Protein AF-0000000068429292 (afdb_homodimer)

Solvent-accessible surface area (backbone atoms only — not comparable to full-atom values): 18338 Å² total; per-residue (Å²): 132,80,75,74,77,71,68,73,78,68,72,73,72,76,54,51,66,64,36,42,46,54,45,70,67,54,61,45,87,81,41,94,41,57,63,56,41,48,53,50,41,51,55,32,44,43,64,42,49,30,62,90,79,37,54,62,69,53,35,48,43,56,57,38,40,55,53,52,52,66,43,41,58,67,72,49,26,52,58,33,58,74,68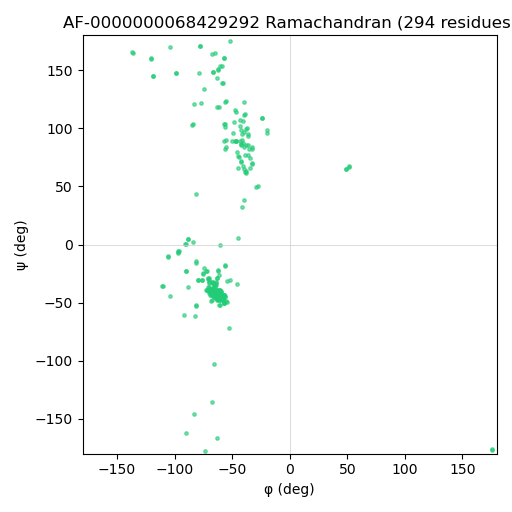,59,57,51,44,57,69,50,40,30,51,46,38,50,51,50,52,52,50,51,51,52,49,51,51,51,50,54,62,66,67,48,76,74,73,69,76,73,78,71,74,76,72,81,70,80,82,77,76,83,76,85,75,86,74,89,88,78,86,76,88,79,70,95,83,83,135,132,81,74,74,77,70,70,74,77,70,70,74,69,78,54,50,64,66,37,43,46,54,43,72,66,52,62,46,88,82,40,95,42,56,63,56,40,49,53,51,42,51,54,33,45,44,64,42,49,28,63,90,80,39,53,64,68,53,36,48,44,56,56,39,40,55,52,51,51,65,41,40,58,67,72,49,26,52,58,36,58,75,66,58,56,54,44,55,70,50,40,30,49,46,36,48,52,50,53,51,51,50,50,51,51,51,50,52,50,52,62,66,65,49,76,73,73,68,76,75,75,73,75,74,74,75,68,79,72,76,74,68,75,75,76,76,79,74,87,76,80,81,86,84,72,84,76,87,121

Radius of gyration: 44.33 Å; Cα contacts (8 Å, |Δi|>4): 200; chains: 2; bounding box: 73×179×83 Å

Nearest PDB structures (foldseek):
  3lhr-assembly1_A  TM=8.992E-01  e=1.532E-06  Homo sapiens
  2fi2-assembly1_B  TM=8.340E-01  e=4.303E-05  Homo sapiens
  2fi2-assembly1_A  TM=7.974E-01  e=1.282E-04  Homo sapiens
  4e6s-assembly1_A-2  TM=8.237E-01  e=1.633E-04  Mus musculus
  4bhx-assembly1_A  TM=8.863E-01  e=4.866E-04  Homo sapiens

InterPro domains:
  IPR003309 SCAN domain [PF02023] (16-104)
  IPR003309 SCAN domain [PS50804] (20-98)
  IPR003309 SCAN domain [SM00431] (16-128)
  IPR003309 SCAN domain [cd07936] (16-99)
  IPR038269 SCAN domain superfamily [G3DSA:1.10.4020.10] (10-106)
  IPR050916 SCAN domain and C2H2-type zinc finger [PTHR45935] (9-124)

Secondary structure (DSSP, 8-state):
----------------HHHHHHHHT--GGGSSSHHHHHHHHHHHHHHHH-TTTS-HHHHHHHHHHHHHHHHS-HHHHHHHHHH--SSHHHHHHHHHHHHHHHHHHHHHHHHHHS-----------------------------------/----------------HHHHHHHHT--GGGSSSHHHHHHHHHHHHHHHH-TTTS-HHHHHHHHHHHHHHHHS-HHHHHHHHHH--SSHHHHHHHHHHHHHHHHHHHHHHHHHHS-----------------------------------

Sequence (298 aa):
MEGTRQNASEEPVVHSEVQRQHFRNFCYQEMEGPHHACCQLWDLCHQWLKPGKHTKLQMLELVILEQFQAILPQKVQEYVKEREPSTCDQAVSLAEEFIKSQQREEKRAADASKPKRTPSHTKRTSGCRNIAKEEDGVLQGENVLCPHRMEGTRQNASEEPVVHSEVQRQHFRNFCYQEMEGPHHACCQLWDLCHQWLKPGKHTKLQMLELVILEQFQAILPQKVQEYVKEREPSTCDQAVSLAEEFIKSQQREEKRAADASKPKRTPSHTKRTSGCRNIAKEEDGVLQGENVLCPHR

Organism: Pseudonaja textilis (NCBI:txid8673)

Structure (mmCIF, N/CA/C/O backbone):
data_AF-0000000068429292-model_v1
#
loop_
_entity.id
_entity.type
_entity.pdbx_description
1 polymer 'SCAN box domain-containing protein'
#
loop_
_atom_site.group_PDB
_atom_site.id
_atom_site.type_symbol
_atom_site.label_atom_id
_atom_site.label_alt_id
_atom_site.label_comp_id
_atom_site.label_asym_id
_atom_site.label_entity_id
_atom_site.label_seq_id
_atom_site.pdbx_PDB_ins_code
_atom_site.Cartn_x
_atom_site.Cartn_y
_atom_site.Cartn_z
_atom_site.occupancy
_atom_site.B_iso_or_equiv
_atom_site.auth_seq_id
_atom_site.auth_comp_id
_atom_site.auth_asym_id
_atom_site.auth_atom_id
_atom_site.pdbx_PDB_model_num
ATOM 1 N N . MET A 1 1 ? -39.875 -25.328 -11.797 1 26.25 1 MET A N 1
ATOM 2 C CA . MET A 1 1 ? -39.594 -23.922 -12.086 1 26.25 1 MET A CA 1
ATOM 3 C C . MET A 1 1 ? -38.344 -23.453 -11.352 1 26.25 1 MET A C 1
ATOM 5 O O . MET A 1 1 ? -38.406 -23.094 -10.172 1 26.25 1 MET A O 1
ATOM 9 N N . GLU A 1 2 ? -37.281 -24.266 -11.375 1 31.88 2 GLU A N 1
ATOM 10 C CA . GLU A 1 2 ? -36.031 -24.094 -10.672 1 31.88 2 GLU A CA 1
ATOM 11 C C . GLU A 1 2 ? -35.406 -22.734 -11.008 1 31.88 2 GLU A C 1
ATOM 13 O O . GLU A 1 2 ? -35.188 -22.422 -12.18 1 31.88 2 GLU A O 1
ATOM 18 N N . GLY A 1 3 ? -35.875 -21.656 -10.25 1 31.58 3 GLY A N 1
ATOM 19 C CA . GLY A 1 3 ? -35.469 -20.281 -10.406 1 31.58 3 GLY A CA 1
ATOM 20 C C . GLY A 1 3 ? -33.969 -20.125 -10.633 1 31.58 3 GLY A C 1
ATOM 21 O O . GLY A 1 3 ? -33.156 -20.703 -9.898 1 31.58 3 GLY A O 1
ATOM 22 N N . THR A 1 4 ? -33.531 -20.031 -11.875 1 37.12 4 THR A N 1
ATOM 23 C CA . THR A 1 4 ? -32.188 -19.719 -12.336 1 37.12 4 THR A CA 1
ATOM 24 C C . THR A 1 4 ? -31.594 -18.547 -11.555 1 37.12 4 THR A C 1
ATOM 26 O O . THR A 1 4 ? -32.156 -17.453 -11.555 1 37.12 4 THR A O 1
ATOM 29 N N . ARG A 1 5 ? -31.188 -18.828 -10.352 1 35.53 5 ARG A N 1
ATOM 30 C CA . ARG A 1 5 ? -30.5 -17.844 -9.523 1 35.53 5 ARG A CA 1
ATOM 31 C C . ARG A 1 5 ? -29.547 -17 -10.367 1 35.53 5 ARG A C 1
ATOM 33 O O . ARG A 1 5 ? -28.547 -17.516 -10.891 1 35.53 5 ARG A O 1
ATOM 40 N N . GLN A 1 6 ? -30.078 -16.234 -11.359 1 32.41 6 GLN A N 1
ATOM 41 C CA . GLN A 1 6 ? -29.344 -15.203 -12.102 1 32.41 6 GLN A CA 1
ATOM 42 C C . GLN A 1 6 ? -28.297 -14.523 -11.219 1 32.41 6 GLN A C 1
ATOM 44 O O . GLN A 1 6 ? -28.641 -13.898 -10.211 1 32.41 6 GLN A O 1
ATOM 49 N N . ASN A 1 7 ? -27.297 -15.227 -10.883 1 34.62 7 ASN A N 1
ATOM 50 C CA . ASN A 1 7 ? -26.125 -14.609 -10.289 1 34.62 7 ASN A CA 1
ATOM 51 C C . ASN A 1 7 ? -25.891 -13.211 -10.836 1 34.62 7 ASN A C 1
ATOM 53 O O . ASN A 1 7 ? -25.828 -13.008 -12.047 1 34.62 7 ASN A O 1
ATOM 57 N N . ALA A 1 8 ? -26.5 -12.156 -10.359 1 35.72 8 ALA A N 1
ATOM 58 C CA . ALA A 1 8 ? -26.234 -10.758 -10.664 1 35.72 8 ALA A CA 1
ATOM 59 C C . ALA A 1 8 ? -24.828 -10.57 -11.25 1 35.72 8 ALA A C 1
ATOM 61 O O . ALA A 1 8 ? -23.844 -11.078 -10.695 1 35.72 8 ALA A O 1
ATOM 62 N N . SER A 1 9 ? -24.578 -10.508 -12.523 1 38.16 9 SER A N 1
ATOM 63 C CA . SER A 1 9 ? -23.406 -10.18 -13.352 1 38.16 9 SER A CA 1
ATOM 64 C C . SER A 1 9 ? -22.469 -9.219 -12.633 1 38.16 9 SER A C 1
ATOM 66 O O . SER A 1 9 ? -22.734 -8.008 -12.594 1 38.16 9 SER A O 1
ATOM 68 N N . GLU A 1 10 ? -22.062 -9.43 -11.422 1 47.22 10 GLU A N 1
ATOM 69 C CA . GLU A 1 10 ? -21.125 -8.539 -10.742 1 47.22 10 GLU A CA 1
ATOM 70 C C . GLU A 1 10 ? -20.062 -8.023 -11.711 1 47.22 10 GLU A C 1
ATOM 72 O O . GLU A 1 10 ? -19.484 -8.789 -12.477 1 47.22 10 GLU A O 1
ATOM 77 N N . GLU A 1 11 ? -20.281 -6.91 -12.492 1 51.44 11 GLU A N 1
ATOM 78 C CA . GLU A 1 11 ? -19.297 -6.254 -13.344 1 51.44 11 GLU A CA 1
ATOM 79 C C . GLU A 1 11 ? -17.875 -6.535 -12.859 1 51.44 11 GLU A C 1
ATOM 81 O O . GLU A 1 11 ? -17.594 -6.469 -11.664 1 51.44 11 GLU A O 1
ATOM 86 N N . PRO A 1 12 ? -17.188 -7.309 -13.578 1 53.78 12 PRO A N 1
ATOM 87 C CA . PRO A 1 12 ? -15.82 -7.648 -13.164 1 53.78 12 PRO A CA 1
ATOM 88 C C . PRO A 1 12 ? -15.062 -6.457 -12.586 1 53.78 12 PRO A C 1
ATOM 90 O O . PRO A 1 12 ? -15.188 -5.336 -13.094 1 53.78 12 PRO A O 1
ATOM 93 N N . VAL A 1 13 ? -14.758 -6.441 -11.305 1 55.91 13 VAL A N 1
ATOM 94 C CA . VAL A 1 13 ? -13.914 -5.469 -10.609 1 55.91 13 VAL A CA 1
ATOM 95 C C . VAL A 1 13 ? -12.789 -5.004 -11.531 1 55.91 13 VAL A C 1
ATOM 97 O O . VAL A 1 13 ? -11.961 -5.805 -11.961 1 55.91 13 VAL A O 1
ATOM 100 N N . VAL A 1 14 ? -13.164 -4.133 -12.523 1 57.84 14 VAL A N 1
ATOM 101 C CA . VAL A 1 14 ? -12.062 -3.586 -13.305 1 57.84 14 VAL A CA 1
ATOM 102 C C . VAL A 1 14 ? -11.047 -2.92 -12.375 1 57.84 14 VAL A C 1
ATOM 104 O O . VAL A 1 14 ? -11.352 -1.911 -11.734 1 57.84 14 VAL A O 1
ATOM 107 N N . HIS A 1 15 ? -10.062 -3.701 -11.898 1 64.12 15 HIS A N 1
ATOM 108 C CA . HIS A 1 15 ? -8.906 -3.176 -11.18 1 64.12 15 HIS A CA 1
ATOM 109 C C . HIS A 1 15 ? -8.164 -2.139 -12.016 1 64.12 15 HIS A C 1
ATOM 111 O O . HIS A 1 15 ? -7.629 -2.461 -13.078 1 64.12 15 HIS A O 1
ATOM 117 N N . SER A 1 16 ? -8.352 -0.865 -11.75 1 82.19 16 SER A N 1
ATOM 118 C CA . SER A 1 16 ? -7.617 0.086 -12.578 1 82.19 16 SER A CA 1
ATOM 119 C C . SER A 1 16 ? -6.199 0.299 -12.055 1 82.19 16 SER A C 1
ATOM 121 O O . SER A 1 16 ? -6.012 0.837 -10.961 1 82.19 16 SER A O 1
ATOM 123 N N . GLU A 1 17 ? -5.223 -0.23 -12.617 1 91.44 17 GLU A N 1
ATOM 124 C CA . GLU A 1 17 ? -3.805 0.006 -12.367 1 91.44 17 GLU A CA 1
ATOM 125 C C . GLU A 1 17 ? -3.475 1.495 -12.43 1 91.44 17 GLU A C 1
ATOM 127 O O . GLU A 1 17 ? -2.615 1.975 -11.688 1 91.44 17 GLU A O 1
ATOM 132 N N . VAL A 1 18 ? -4.207 2.199 -13.234 1 94.44 18 VAL A N 1
ATOM 133 C CA . VAL A 1 18 ? -3.955 3.625 -13.406 1 94.44 18 VAL A CA 1
ATOM 134 C C . VAL A 1 18 ? -4.312 4.375 -12.125 1 94.44 18 VAL A C 1
ATOM 136 O O . VAL A 1 18 ? -3.527 5.184 -11.625 1 94.44 18 VAL A O 1
ATOM 139 N N . GLN A 1 19 ? -5.496 4.125 -11.547 1 96.56 19 GLN A N 1
ATOM 140 C CA . GLN A 1 19 ? -5.934 4.777 -10.312 1 96.56 19 GLN A CA 1
ATOM 141 C C . GLN A 1 19 ? -5.027 4.406 -9.141 1 96.56 19 GLN A C 1
ATOM 143 O O . GLN A 1 19 ? -4.684 5.258 -8.32 1 96.56 19 GLN A O 1
ATOM 148 N N . ARG A 1 20 ? -4.645 3.162 -9.125 1 97.62 20 ARG A N 1
ATOM 149 C CA . ARG A 1 20 ? -3.719 2.717 -8.086 1 97.62 20 ARG A CA 1
ATOM 150 C C . ARG A 1 20 ? -2.395 3.467 -8.18 1 97.62 20 ARG A C 1
ATOM 152 O O . ARG A 1 20 ? -1.873 3.943 -7.172 1 97.62 20 ARG A O 1
ATOM 159 N N . GLN A 1 21 ? -1.861 3.57 -9.383 1 96.62 21 GLN A N 1
ATOM 160 C CA . GLN A 1 21 ? -0.591 4.258 -9.594 1 96.62 21 GLN A CA 1
ATOM 161 C C . GLN A 1 21 ? -0.696 5.734 -9.234 1 96.62 21 GLN A C 1
ATOM 163 O O . GLN A 1 21 ? 0.235 6.309 -8.664 1 96.62 21 GLN A O 1
ATOM 168 N N . HIS A 1 22 ? -1.807 6.328 -9.57 1 97.38 22 HIS A N 1
ATOM 169 C CA . HIS A 1 22 ? -2.006 7.727 -9.195 1 97.38 22 HIS A CA 1
ATOM 170 C C . HIS A 1 22 ? -1.965 7.898 -7.68 1 97.38 22 HIS A C 1
ATOM 172 O O . HIS A 1 22 ? -1.38 8.859 -7.176 1 97.38 22 HIS A O 1
ATOM 178 N N . PHE A 1 23 ? -2.582 6.98 -6.98 1 98.31 23 PHE A N 1
ATOM 179 C CA . PHE A 1 23 ? -2.619 7.02 -5.523 1 98.31 23 PHE A CA 1
ATOM 180 C C . PHE A 1 23 ? -1.23 6.793 -4.938 1 98.31 23 PHE A C 1
ATOM 182 O O . PHE A 1 23 ? -0.791 7.543 -4.062 1 98.31 23 PHE A O 1
ATOM 189 N N . ARG A 1 24 ? -0.554 5.863 -5.477 1 98.06 24 ARG A N 1
ATOM 190 C CA . ARG A 1 24 ? 0.734 5.473 -4.91 1 98.06 24 ARG A CA 1
ATOM 191 C C . ARG A 1 24 ? 1.832 6.449 -5.324 1 98.06 24 ARG A C 1
ATOM 193 O O . ARG A 1 24 ? 2.793 6.66 -4.582 1 98.06 24 ARG A O 1
ATOM 200 N N . ASN A 1 25 ? 1.727 7.066 -6.496 1 97.56 25 ASN A N 1
ATOM 201 C CA . ASN A 1 25 ? 2.766 7.957 -7 1 97.56 25 ASN A CA 1
ATOM 202 C C . ASN A 1 25 ? 2.521 9.398 -6.566 1 97.56 25 ASN A C 1
ATOM 204 O O . ASN A 1 25 ? 3.311 10.289 -6.891 1 97.56 25 ASN A O 1
ATOM 208 N N . PHE A 1 26 ? 1.502 9.625 -5.848 1 97.94 26 PHE A N 1
ATOM 209 C CA . PHE A 1 26 ? 1.206 10.961 -5.344 1 97.94 26 PHE A CA 1
ATOM 210 C C . PHE A 1 26 ? 2.359 11.484 -4.496 1 97.94 26 PHE A C 1
ATOM 212 O O . PHE A 1 26 ? 2.912 10.758 -3.67 1 97.94 26 PHE A O 1
ATOM 219 N N . CYS A 1 27 ? 2.689 12.766 -4.652 1 97.19 27 CYS A N 1
ATOM 220 C CA . CYS A 1 27 ? 3.842 13.352 -3.977 1 97.19 27 CYS A CA 1
ATOM 221 C C . CYS A 1 27 ? 3.408 14.477 -3.045 1 97.19 27 CYS A C 1
ATOM 223 O O . CYS A 1 27 ? 2.566 15.305 -3.406 1 97.19 27 CYS A O 1
ATOM 225 N N . TYR A 1 28 ? 4.078 14.562 -2.008 1 97.38 28 TYR A N 1
ATOM 226 C CA . TYR A 1 28 ? 3.807 15.586 -1.002 1 97.38 28 TYR A CA 1
ATOM 227 C C . TYR A 1 28 ? 4.223 16.969 -1.497 1 97.38 28 TYR A C 1
ATOM 229 O O . TYR A 1 28 ? 3.557 17.969 -1.209 1 97.38 28 TYR A O 1
ATOM 237 N N . GLN A 1 29 ? 5.305 17.078 -2.186 1 89.56 29 GLN A N 1
ATOM 238 C CA . GLN A 1 29 ? 5.906 18.344 -2.627 1 89.56 29 GLN A CA 1
ATOM 239 C C . GLN A 1 29 ? 4.914 19.156 -3.443 1 89.56 29 GLN A C 1
ATOM 241 O O . GLN A 1 29 ? 5.051 20.391 -3.541 1 89.56 29 GLN A O 1
ATOM 246 N N . GLU A 1 30 ? 3.918 18.594 -3.939 1 88.25 30 GLU A N 1
ATOM 247 C CA . GLU A 1 30 ? 2.941 19.266 -4.785 1 88.25 30 GLU A CA 1
ATOM 248 C C . GLU A 1 30 ? 1.827 19.891 -3.953 1 88.25 30 GLU A C 1
ATOM 250 O O . GLU A 1 30 ? 0.926 20.531 -4.496 1 88.25 30 GLU A O 1
ATOM 255 N N . MET A 1 31 ? 1.931 19.828 -2.678 1 91.62 31 MET A N 1
ATOM 256 C CA . MET A 1 31 ? 0.815 20.219 -1.821 1 91.62 31 MET A CA 1
ATOM 257 C C . MET A 1 31 ? 1.212 21.359 -0.904 1 91.62 31 MET A C 1
ATOM 259 O O . MET A 1 31 ? 2.396 21.562 -0.63 1 91.62 31 MET A O 1
ATOM 263 N N . GLU A 1 32 ? 0.208 22.062 -0.391 1 92.81 32 GLU A N 1
ATOM 264 C CA . GLU A 1 32 ? 0.418 23.203 0.497 1 92.81 32 GLU A CA 1
ATOM 265 C C . GLU A 1 32 ? 0.828 22.75 1.894 1 92.81 32 GLU A C 1
ATOM 267 O O . GLU A 1 32 ? 1.499 23.484 2.621 1 92.81 32 GLU A O 1
ATOM 272 N N . GLY A 1 33 ? 0.42 21.5 2.213 1 96.81 33 GLY A N 1
ATOM 273 C CA . GLY A 1 33 ? 0.692 20.984 3.543 1 96.81 33 GLY A CA 1
ATOM 274 C C . GLY A 1 33 ? 0.087 19.609 3.785 1 96.81 33 GLY A C 1
ATOM 275 O O . GLY A 1 33 ? -0.526 19.031 2.887 1 96.81 33 GLY A O 1
ATOM 276 N N . PRO A 1 34 ? 0.259 19.188 5 1 98.44 34 PRO A N 1
ATOM 277 C CA . PRO A 1 34 ? -0.19 17.828 5.332 1 98.44 34 PRO A CA 1
ATOM 278 C C . PRO A 1 34 ? -1.699 17.656 5.18 1 98.44 34 PRO A C 1
ATOM 280 O O . PRO A 1 34 ? -2.158 16.625 4.695 1 98.44 34 PRO A O 1
ATOM 283 N N . HIS A 1 35 ? -2.48 18.641 5.578 1 97.94 35 HIS A N 1
ATOM 284 C CA . HIS A 1 35 ? -3.934 18.547 5.496 1 97.94 35 HIS A CA 1
ATOM 285 C C . HIS A 1 35 ? -4.395 18.422 4.047 1 97.94 35 HIS A C 1
ATOM 287 O O . HIS A 1 35 ? -5.238 17.578 3.732 1 97.94 35 HIS A O 1
ATOM 293 N N . HIS A 1 36 ? -3.859 19.203 3.244 1 98.06 36 HIS A N 1
ATOM 294 C CA . HIS A 1 36 ? -4.219 19.172 1.832 1 98.06 36 HIS A CA 1
ATOM 295 C C . HIS A 1 36 ? -3.77 17.859 1.183 1 98.06 36 HIS A C 1
ATOM 297 O O . HIS A 1 36 ? -4.488 17.297 0.356 1 98.06 36 HIS A O 1
ATOM 303 N N . ALA A 1 37 ? -2.551 17.453 1.503 1 98.56 37 ALA A N 1
ATOM 304 C CA . ALA A 1 37 ? -2.053 16.188 0.984 1 98.56 37 ALA A CA 1
ATOM 305 C C . ALA A 1 37 ? -2.971 15.031 1.383 1 98.56 37 ALA A C 1
ATOM 307 O O . ALA A 1 37 ? -3.316 14.188 0.553 1 98.56 37 ALA A O 1
ATOM 308 N N . CYS A 1 38 ? -3.387 15.023 2.596 1 98.69 38 CYS A N 1
ATOM 309 C CA . CYS A 1 38 ? -4.27 13.969 3.082 1 98.69 38 CYS A CA 1
ATOM 310 C C . CYS A 1 38 ? -5.609 14 2.359 1 98.69 38 CYS A C 1
ATOM 312 O O . CYS A 1 38 ? -6.16 12.953 2.018 1 98.69 38 CYS A O 1
ATOM 314 N N . CYS A 1 39 ? -6.145 15.148 2.096 1 98.12 39 CYS A N 1
ATOM 315 C CA . CYS A 1 39 ? -7.398 15.289 1.365 1 98.12 39 CYS A CA 1
ATOM 316 C C . CYS A 1 39 ? -7.277 14.727 -0.045 1 98.12 39 CYS A C 1
ATOM 318 O O . CYS A 1 39 ? -8.172 14.031 -0.52 1 98.12 39 CYS A O 1
ATOM 320 N N . GLN A 1 40 ? -6.184 15.023 -0.646 1 98.31 40 GLN A N 1
ATOM 321 C CA . GLN A 1 40 ? -5.969 14.508 -1.994 1 98.31 40 GLN A CA 1
ATOM 322 C C . GLN A 1 40 ? -5.863 12.984 -1.992 1 98.31 40 GLN A C 1
ATOM 324 O O . GLN A 1 40 ? -6.379 12.32 -2.895 1 98.31 40 GLN A O 1
ATOM 329 N N . LEU A 1 41 ? -5.215 12.453 -1.006 1 98.69 41 LEU A N 1
ATOM 330 C CA . LEU A 1 41 ? -5.078 11 -0.91 1 98.69 41 LEU A CA 1
ATOM 331 C C . LEU A 1 41 ? -6.438 10.344 -0.713 1 98.69 41 LEU A C 1
ATOM 333 O O . LEU A 1 41 ? -6.676 9.242 -1.222 1 98.69 41 LEU A O 1
ATOM 337 N N . TRP A 1 42 ? -7.293 11.016 -0.046 1 98.38 42 TRP A N 1
ATOM 338 C CA . TRP A 1 42 ? -8.656 10.508 0.089 1 98.38 42 TRP A CA 1
ATOM 339 C C . TRP A 1 42 ? -9.32 10.375 -1.276 1 98.38 42 TRP A C 1
ATOM 341 O O . TRP A 1 42 ? -9.906 9.328 -1.589 1 98.38 42 TRP A O 1
ATOM 351 N N . ASP A 1 43 ? -9.18 11.383 -1.988 1 98.31 43 ASP A N 1
ATOM 352 C CA . ASP A 1 43 ? -9.789 11.375 -3.314 1 98.31 43 ASP A CA 1
ATOM 353 C C . ASP A 1 43 ? -9.18 10.289 -4.191 1 98.31 43 ASP A C 1
ATOM 355 O O . ASP A 1 43 ? -9.898 9.523 -4.836 1 98.31 43 ASP A O 1
ATOM 359 N N . LEU A 1 44 ? -7.895 10.219 -4.211 1 98.06 44 LEU A N 1
ATOM 360 C CA . LEU A 1 44 ? -7.191 9.258 -5.059 1 98.06 44 LEU A CA 1
ATOM 361 C C . LEU A 1 44 ? -7.477 7.828 -4.609 1 98.06 44 LEU A C 1
ATOM 363 O O . LEU A 1 44 ? -7.672 6.938 -5.445 1 98.06 44 LEU A O 1
ATOM 367 N N . CYS A 1 45 ? -7.469 7.59 -3.27 1 98.62 45 CYS A N 1
ATOM 368 C CA . CYS A 1 45 ? -7.754 6.25 -2.764 1 98.62 45 CYS A CA 1
ATOM 369 C C . CYS A 1 45 ? -9.188 5.84 -3.09 1 98.62 45 CYS A C 1
ATOM 371 O O . CYS A 1 45 ? -9.445 4.676 -3.402 1 98.62 45 CYS A O 1
ATOM 373 N N . HIS A 1 46 ? -10.078 6.773 -3.078 1 98.19 46 HIS A N 1
ATOM 374 C CA . HIS A 1 46 ? -11.469 6.527 -3.457 1 98.19 46 HIS A CA 1
ATOM 375 C C . HIS A 1 46 ? -11.562 6.059 -4.906 1 98.19 46 HIS A C 1
ATOM 377 O O . HIS A 1 46 ? -12.359 5.172 -5.223 1 98.19 46 HIS A O 1
ATOM 383 N N . GLN A 1 47 ? -10.812 6.641 -5.719 1 97.19 47 GLN A N 1
ATOM 384 C CA . GLN A 1 47 ? -10.812 6.281 -7.133 1 97.19 47 GLN A CA 1
ATOM 385 C C . GLN A 1 47 ? -10.195 4.902 -7.352 1 97.19 47 GLN A C 1
ATOM 387 O O . GLN A 1 47 ? -10.57 4.191 -8.281 1 97.19 47 GLN A O 1
ATOM 392 N N . TRP A 1 48 ? -9.297 4.555 -6.461 1 97.56 48 TRP A N 1
ATOM 393 C CA . TRP A 1 48 ? -8.633 3.262 -6.578 1 97.56 48 TRP A CA 1
ATOM 394 C C . TRP A 1 48 ? -9.508 2.146 -6.008 1 97.56 48 TRP A C 1
ATOM 396 O O . TRP A 1 48 ? -9.844 1.192 -6.715 1 97.56 48 TRP A O 1
ATOM 406 N N . LEU A 1 49 ? -9.969 2.303 -4.809 1 97.56 49 LEU A N 1
ATOM 407 C CA . LEU A 1 49 ? -10.664 1.219 -4.125 1 97.56 49 LEU A CA 1
ATOM 408 C C . LEU A 1 49 ? -12.164 1.278 -4.398 1 97.56 49 LEU A C 1
ATOM 410 O O . LEU A 1 49 ? -12.875 0.292 -4.195 1 97.56 49 LEU A O 1
ATOM 414 N N . LYS A 1 50 ? -12.695 2.363 -4.75 1 96.88 50 LYS A N 1
ATOM 415 C CA . LYS A 1 50 ? -14.062 2.562 -5.234 1 96.88 50 LYS A CA 1
ATOM 416 C C . LYS A 1 50 ? -15.078 1.938 -4.289 1 96.88 50 LYS A C 1
ATOM 418 O O . LYS A 1 50 ? -15.883 1.096 -4.699 1 96.88 50 LYS A O 1
ATOM 423 N N . PRO A 1 51 ? -15.195 2.471 -3.115 1 97.06 51 PRO A N 1
ATOM 424 C CA . PRO A 1 51 ? -16.125 1.904 -2.129 1 97.06 51 PRO A CA 1
ATOM 425 C C . PRO A 1 51 ? -17.578 1.959 -2.584 1 97.06 51 PRO A C 1
ATOM 427 O O . PRO A 1 51 ? -18.406 1.188 -2.098 1 97.06 51 PRO A O 1
ATOM 430 N N . GLY A 1 52 ? -17.875 2.842 -3.479 1 96.69 52 GLY A N 1
ATOM 431 C CA . GLY A 1 52 ? -19.234 2.916 -4 1 96.69 52 GLY A CA 1
ATOM 432 C C . GLY A 1 52 ? -19.578 1.76 -4.914 1 96.69 52 GLY A C 1
ATOM 433 O O . GLY A 1 52 ? -20.75 1.436 -5.09 1 96.69 52 GLY A O 1
ATOM 434 N N . LYS A 1 53 ? -18.703 1.139 -5.473 1 95.69 53 LYS A N 1
ATOM 435 C CA . LYS A 1 53 ? -18.906 0.077 -6.457 1 95.69 53 LYS A CA 1
ATOM 436 C C . LYS A 1 53 ? -18.484 -1.277 -5.895 1 95.69 53 LYS A C 1
ATOM 438 O O . LYS A 1 53 ? -19.125 -2.293 -6.156 1 95.69 53 LYS A O 1
ATOM 443 N N . HIS A 1 54 ? -17.453 -1.3 -5.09 1 95.88 54 HIS A N 1
ATOM 444 C CA . HIS A 1 54 ? -16.844 -2.541 -4.621 1 95.88 54 HIS A CA 1
ATOM 445 C C . HIS A 1 54 ? -17.328 -2.893 -3.219 1 95.88 54 HIS A C 1
ATOM 447 O O . HIS A 1 54 ? -17.625 -2.004 -2.414 1 95.88 54 HIS A O 1
ATOM 453 N N . THR A 1 55 ? -17.406 -4.234 -3.006 1 97.12 55 THR A N 1
ATOM 454 C CA . THR A 1 55 ? -17.656 -4.719 -1.652 1 97.12 55 THR A CA 1
ATOM 455 C C . THR A 1 55 ? -16.375 -4.648 -0.809 1 97.12 55 THR A C 1
ATOM 457 O O . THR A 1 55 ? -15.305 -4.352 -1.325 1 97.12 55 THR A O 1
ATOM 460 N N . LYS A 1 56 ? -16.5 -4.871 0.433 1 97.75 56 LYS A N 1
ATOM 461 C CA . LYS A 1 56 ? -15.344 -4.844 1.32 1 97.75 56 LYS A CA 1
ATOM 462 C C . LYS A 1 56 ? -14.305 -5.887 0.905 1 97.75 56 LYS A C 1
ATOM 464 O O . LYS A 1 56 ? -13.109 -5.605 0.898 1 97.75 56 LYS A O 1
ATOM 469 N N . LEU A 1 57 ? -14.789 -7.062 0.5 1 97.5 57 LEU A N 1
ATOM 470 C CA . LEU A 1 57 ? -13.875 -8.125 0.092 1 97.5 57 LEU A CA 1
ATOM 471 C C . LEU A 1 57 ? -13.188 -7.777 -1.225 1 97.5 57 LEU A C 1
ATOM 473 O O . LEU A 1 57 ? -12.023 -8.117 -1.432 1 97.5 57 LEU A O 1
ATOM 477 N N . GLN A 1 58 ? -13.859 -7.105 -2.049 1 96.19 58 GLN A N 1
ATOM 478 C CA . GLN A 1 58 ? -13.281 -6.648 -3.309 1 96.19 58 GLN A CA 1
ATOM 479 C C . GLN A 1 58 ? -12.242 -5.562 -3.076 1 96.19 58 GLN A C 1
ATOM 481 O O . GLN A 1 58 ? -11.234 -5.5 -3.783 1 96.19 58 GLN A O 1
ATOM 486 N N . MET A 1 59 ? -12.445 -4.695 -2.115 1 97.5 59 MET A N 1
ATOM 487 C CA . MET A 1 59 ? -11.445 -3.703 -1.748 1 97.5 59 MET A CA 1
ATOM 488 C C . MET A 1 59 ? -10.188 -4.379 -1.208 1 97.5 59 MET A C 1
ATOM 490 O O . MET A 1 59 ? -9.07 -3.979 -1.544 1 97.5 59 MET A O 1
ATOM 494 N N . LEU A 1 60 ? -10.414 -5.43 -0.375 1 98 60 LEU A N 1
ATOM 495 C CA . LEU A 1 60 ? -9.289 -6.215 0.104 1 98 60 LEU A CA 1
ATOM 496 C C . LEU A 1 60 ? -8.469 -6.762 -1.062 1 98 60 LEU A C 1
ATOM 498 O O . LEU A 1 60 ? -7.242 -6.676 -1.061 1 98 60 LEU A O 1
ATOM 502 N N . GLU A 1 61 ? -9.18 -7.273 -2.027 1 97.75 61 GLU A N 1
ATOM 503 C CA . GLU A 1 61 ? -8.492 -7.902 -3.156 1 97.75 61 GLU A CA 1
ATOM 504 C C . GLU A 1 61 ? -7.605 -6.902 -3.889 1 97.75 61 GLU A C 1
ATOM 506 O O . GLU A 1 61 ? -6.512 -7.25 -4.34 1 97.75 61 GLU A O 1
ATOM 511 N N . LEU A 1 62 ? -8.086 -5.668 -4.043 1 97.5 62 LEU A N 1
ATOM 512 C CA . LEU A 1 62 ? -7.289 -4.648 -4.719 1 97.5 62 LEU A CA 1
ATOM 513 C C . LEU A 1 62 ? -5.984 -4.391 -3.971 1 97.5 62 LEU A C 1
ATOM 515 O O . LEU A 1 62 ? -4.922 -4.301 -4.582 1 97.5 62 LEU A O 1
ATOM 519 N N . VAL A 1 63 ? -6.082 -4.328 -2.637 1 98.5 63 VAL A N 1
ATOM 520 C CA . VAL A 1 63 ? -4.906 -4.09 -1.803 1 98.5 63 VAL A CA 1
ATOM 521 C C . VAL A 1 63 ? -3.996 -5.316 -1.83 1 98.5 63 VAL A C 1
ATOM 523 O O . VAL A 1 63 ? -2.771 -5.188 -1.898 1 98.5 63 VAL A O 1
ATOM 526 N N . ILE A 1 64 ? -4.531 -6.477 -1.805 1 98.56 64 ILE A N 1
ATOM 527 C CA . ILE A 1 64 ? -3.789 -7.73 -1.851 1 98.56 64 ILE A CA 1
ATOM 528 C C . ILE A 1 64 ? -3.064 -7.855 -3.189 1 98.56 64 ILE A C 1
ATOM 530 O O . ILE A 1 64 ? -1.89 -8.227 -3.234 1 98.56 64 ILE A O 1
ATOM 534 N N . LEU A 1 65 ? -3.803 -7.547 -4.262 1 98.12 65 LEU A N 1
ATOM 535 C CA . LEU A 1 65 ? -3.223 -7.637 -5.594 1 98.12 65 LEU A CA 1
ATOM 536 C C . LEU A 1 65 ? -1.972 -6.77 -5.703 1 98.12 65 LEU A C 1
ATOM 538 O O . LEU A 1 65 ? -0.955 -7.203 -6.246 1 98.12 65 LEU A O 1
ATOM 542 N N . GLU A 1 66 ? -2.035 -5.594 -5.18 1 98.25 66 GLU A N 1
ATOM 543 C CA . GLU A 1 66 ? -0.871 -4.711 -5.152 1 98.25 66 GLU A CA 1
ATOM 544 C C . GLU A 1 66 ? 0.303 -5.375 -4.438 1 98.25 66 GLU A C 1
ATOM 546 O O . GLU A 1 66 ? 1.414 -5.422 -4.969 1 98.25 66 GLU A O 1
ATOM 551 N N . GLN A 1 67 ? 0.02 -5.906 -3.199 1 98.56 67 GLN A N 1
ATOM 552 C CA . GLN A 1 67 ? 1.083 -6.496 -2.391 1 98.56 67 GLN A CA 1
ATOM 553 C C . GLN A 1 67 ? 1.594 -7.793 -3.014 1 98.56 67 GLN A C 1
ATOM 555 O O . GLN A 1 67 ? 2.793 -8.078 -2.971 1 98.56 67 GLN A O 1
ATOM 560 N N . PHE A 1 68 ? 0.72 -8.609 -3.576 1 98.69 68 PHE A N 1
ATOM 561 C CA . PHE A 1 68 ? 1.093 -9.859 -4.223 1 98.69 68 PHE A CA 1
ATOM 562 C C . PHE A 1 68 ? 2.094 -9.609 -5.344 1 98.69 68 PHE A C 1
ATOM 564 O O . PHE A 1 68 ? 3.113 -10.297 -5.438 1 98.69 68 PHE A O 1
ATOM 571 N N . GLN A 1 69 ? 1.817 -8.625 -6.152 1 97.94 69 GLN A N 1
ATOM 572 C CA . GLN A 1 69 ? 2.709 -8.312 -7.262 1 97.94 69 GLN A CA 1
ATOM 573 C C . GLN A 1 69 ? 4.055 -7.797 -6.758 1 97.94 69 GLN A C 1
ATOM 575 O O . GLN A 1 69 ? 5.094 -8.078 -7.352 1 97.94 69 GLN A O 1
ATOM 580 N N . ALA A 1 70 ? 4.012 -7.121 -5.684 1 97.81 70 ALA A N 1
ATOM 581 C CA . ALA A 1 70 ? 5.215 -6.484 -5.148 1 97.81 70 ALA A CA 1
ATOM 582 C C . ALA A 1 70 ? 6.188 -7.523 -4.594 1 97.81 70 ALA A C 1
ATOM 584 O O . ALA A 1 70 ? 7.402 -7.32 -4.617 1 97.81 70 ALA A O 1
ATOM 585 N N . ILE A 1 71 ? 5.742 -8.633 -4.102 1 98.31 71 ILE A N 1
ATOM 586 C CA . ILE A 1 71 ? 6.605 -9.531 -3.352 1 98.31 71 ILE A CA 1
ATOM 587 C C . ILE A 1 71 ? 7.113 -10.641 -4.27 1 98.31 71 ILE A C 1
ATOM 589 O O . ILE A 1 71 ? 7.906 -11.492 -3.85 1 98.31 71 ILE A O 1
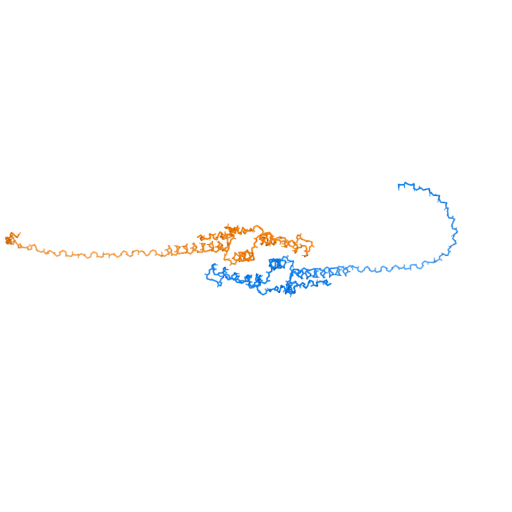ATOM 593 N N . LEU A 1 72 ? 6.656 -10.688 -5.434 1 98.44 72 LEU A N 1
ATOM 594 C CA . LEU A 1 72 ? 7.109 -11.703 -6.383 1 98.44 72 LEU A CA 1
ATOM 595 C C . LEU A 1 72 ? 8.578 -11.484 -6.75 1 98.44 72 LEU A C 1
ATOM 597 O O . LEU A 1 72 ? 9.039 -10.344 -6.82 1 98.44 72 LEU A O 1
ATOM 601 N N . PRO A 1 73 ? 9.266 -12.578 -7.027 1 97.56 73 PRO A N 1
ATOM 602 C CA . PRO A 1 73 ? 10.625 -12.414 -7.535 1 97.56 73 PRO A CA 1
ATOM 603 C C . PRO A 1 73 ? 10.688 -11.578 -8.812 1 97.56 73 PRO A C 1
ATOM 605 O O . PRO A 1 73 ? 9.734 -11.57 -9.594 1 97.56 73 PRO A O 1
ATOM 608 N N . GLN A 1 74 ? 11.742 -11.055 -9.148 1 97.38 74 GLN A N 1
ATOM 609 C CA . GLN A 1 74 ? 11.883 -9.984 -10.133 1 97.38 74 GLN A CA 1
ATOM 610 C C . GLN A 1 74 ? 11.383 -10.43 -11.508 1 97.38 74 GLN A C 1
ATOM 612 O O . GLN A 1 74 ? 10.531 -9.766 -12.102 1 97.38 74 GLN A O 1
ATOM 617 N N . LYS A 1 75 ? 11.836 -11.508 -11.969 1 97.19 75 LYS A N 1
ATOM 618 C CA . LYS A 1 75 ? 11.469 -11.938 -13.312 1 97.19 75 LYS A CA 1
ATOM 619 C C . LYS A 1 75 ? 9.984 -12.273 -13.398 1 97.19 75 LYS A C 1
ATOM 621 O O . LYS A 1 75 ? 9.328 -11.977 -14.398 1 97.19 75 LYS A O 1
ATOM 626 N N . VAL A 1 76 ? 9.531 -12.914 -12.32 1 98.5 76 VAL A N 1
ATOM 627 C CA . VAL A 1 76 ? 8.109 -13.242 -12.258 1 98.5 76 VAL A CA 1
ATOM 628 C C . VAL A 1 76 ? 7.281 -11.961 -12.18 1 98.5 76 VAL A C 1
ATOM 630 O O . VAL A 1 76 ? 6.266 -11.828 -12.867 1 98.5 76 VAL A O 1
ATOM 633 N N . GLN A 1 77 ? 7.684 -11.102 -11.391 1 98.38 77 GLN A N 1
ATOM 634 C CA . GLN A 1 77 ? 7.012 -9.82 -11.188 1 98.38 77 GLN A CA 1
ATOM 635 C C . GLN A 1 77 ? 6.887 -9.047 -12.492 1 98.38 77 GLN A C 1
ATOM 637 O O . GLN A 1 77 ? 5.82 -8.516 -12.812 1 98.38 77 GLN A O 1
ATOM 642 N N . GLU A 1 78 ? 7.926 -8.898 -13.242 1 98.06 78 GLU A N 1
ATOM 643 C CA . GLU A 1 78 ? 7.918 -8.195 -14.523 1 98.06 78 GLU A CA 1
ATOM 644 C C . GLU A 1 78 ? 6.93 -8.828 -15.492 1 98.06 78 GLU A C 1
ATOM 646 O O . GLU A 1 78 ? 6.176 -8.117 -16.172 1 98.06 78 GLU A O 1
ATOM 651 N N . TYR A 1 79 ? 6.992 -10.164 -15.531 1 98.31 79 TYR A N 1
ATOM 652 C CA . TYR A 1 79 ? 6.082 -10.906 -16.391 1 98.31 79 TYR A CA 1
ATOM 653 C C . TYR A 1 79 ? 4.629 -10.602 -16.047 1 98.31 79 TYR A C 1
ATOM 655 O O . TYR A 1 79 ? 3.811 -10.344 -16.938 1 98.31 79 TYR A O 1
ATOM 663 N N . VAL A 1 80 ? 4.301 -10.648 -14.781 1 98.31 80 VAL A N 1
ATOM 664 C CA . VAL A 1 80 ? 2.939 -10.438 -14.305 1 98.31 80 VAL A CA 1
ATOM 665 C C . VAL A 1 80 ? 2.539 -8.977 -14.523 1 98.31 80 VAL A C 1
ATOM 667 O O . VAL A 1 80 ? 1.446 -8.695 -15.016 1 98.31 80 VAL A O 1
ATOM 670 N N . LYS A 1 81 ? 3.424 -8.039 -14.219 1 96.56 81 LYS A N 1
ATOM 671 C CA . LYS A 1 81 ? 3.146 -6.609 -14.359 1 96.56 81 LYS A CA 1
ATOM 672 C C . LYS A 1 81 ? 2.848 -6.258 -15.812 1 96.56 81 LYS A C 1
ATOM 674 O O . LYS A 1 81 ? 1.959 -5.445 -16.094 1 96.56 81 LYS A O 1
ATOM 679 N N . GLU A 1 82 ? 3.545 -6.816 -16.688 1 96.62 82 GLU A N 1
ATOM 680 C CA . GLU A 1 82 ? 3.363 -6.547 -18.109 1 96.62 82 GLU A CA 1
ATOM 681 C C . GLU A 1 82 ? 1.979 -6.984 -18.578 1 96.62 82 GLU A C 1
ATOM 683 O O . GLU A 1 82 ? 1.413 -6.387 -19.5 1 96.62 82 GLU A O 1
ATOM 688 N N . ARG A 1 83 ? 1.385 -7.965 -17.969 1 96.44 83 ARG A N 1
ATOM 689 C CA . ARG A 1 83 ? 0.107 -8.531 -18.391 1 96.44 83 ARG A CA 1
ATOM 690 C C . ARG A 1 83 ? -1.045 -7.934 -17.594 1 96.44 83 ARG A C 1
ATOM 692 O O . ARG A 1 83 ? -2.213 -8.188 -17.891 1 96.44 83 ARG A O 1
ATOM 699 N N . GLU A 1 84 ? -0.768 -7.121 -16.578 1 93.88 84 GLU A N 1
ATOM 700 C CA . GLU A 1 84 ? -1.688 -6.262 -15.836 1 93.88 84 GLU A CA 1
ATOM 701 C C . GLU A 1 84 ? -2.93 -7.031 -15.398 1 93.88 84 GLU A C 1
ATOM 703 O O . GLU A 1 84 ? -4.055 -6.648 -15.734 1 93.88 84 GLU A O 1
ATOM 708 N N . PRO A 1 85 ? -2.717 -8.031 -14.508 1 96.06 85 PRO A N 1
ATOM 709 C CA . PRO A 1 85 ? -3.893 -8.75 -14.008 1 96.06 85 PRO A CA 1
ATOM 710 C C . PRO A 1 85 ? -4.855 -7.844 -13.242 1 96.06 85 PRO A C 1
ATOM 712 O O . PRO A 1 85 ? -4.422 -6.918 -12.555 1 96.06 85 PRO A O 1
ATOM 715 N N . SER A 1 86 ? -6.121 -8.211 -13.32 1 93.25 86 SER A N 1
ATOM 716 C CA . SER A 1 86 ? -7.141 -7.41 -12.648 1 93.25 86 SER A CA 1
ATOM 717 C C . SER A 1 86 ? -7.648 -8.102 -11.391 1 93.25 86 SER A C 1
ATOM 719 O O . SER A 1 86 ? -8.391 -7.504 -10.602 1 93.25 86 SER A O 1
ATOM 721 N N . THR A 1 87 ? -7.328 -9.32 -11.133 1 95.38 87 THR A N 1
ATOM 722 C CA . THR A 1 87 ? -7.738 -10.086 -9.961 1 95.38 87 THR A CA 1
ATOM 723 C C . THR A 1 87 ? -6.57 -10.883 -9.398 1 95.38 87 THR A C 1
ATOM 725 O O . THR A 1 87 ? -5.574 -11.109 -10.094 1 95.38 87 THR A O 1
ATOM 728 N N . CYS A 1 88 ? -6.754 -11.344 -8.234 1 97.31 88 CYS A N 1
ATOM 729 C CA . CYS A 1 88 ? -5.727 -12.156 -7.594 1 97.31 88 CYS A CA 1
ATOM 730 C C . CYS A 1 88 ? -5.574 -13.5 -8.305 1 97.31 88 CYS A C 1
ATOM 732 O O . CYS A 1 88 ? -4.457 -13.977 -8.5 1 97.31 88 CYS A O 1
ATOM 734 N N . ASP A 1 89 ? -6.695 -14.07 -8.727 1 97.56 89 ASP A N 1
ATOM 735 C CA . ASP A 1 89 ? -6.648 -15.352 -9.422 1 97.56 89 ASP A CA 1
ATOM 736 C C . ASP A 1 89 ? -5.859 -15.242 -10.727 1 97.56 89 ASP A C 1
ATOM 738 O O . ASP A 1 89 ? -5.059 -16.125 -11.047 1 97.56 89 ASP A O 1
ATOM 742 N N . GLN A 1 90 ? -6.074 -14.18 -11.398 1 97.5 90 GLN A N 1
ATOM 743 C CA . GLN A 1 90 ? -5.352 -13.945 -12.641 1 97.5 90 GLN A CA 1
ATOM 744 C C . GLN A 1 90 ? -3.859 -13.758 -12.383 1 97.5 90 GLN A C 1
ATOM 746 O O . GLN A 1 90 ? -3.021 -14.312 -13.102 1 97.5 90 GLN A O 1
ATOM 751 N N . ALA A 1 91 ? -3.52 -13 -11.391 1 98.31 91 ALA A N 1
ATOM 752 C CA . ALA A 1 91 ? -2.123 -12.742 -11.047 1 98.31 91 ALA A CA 1
ATOM 753 C C . ALA A 1 91 ? -1.407 -14.031 -10.656 1 98.31 91 ALA A C 1
ATOM 755 O O . ALA A 1 91 ? -0.276 -14.273 -11.086 1 98.31 91 ALA A O 1
ATOM 756 N N . VAL A 1 92 ? -2.072 -14.875 -9.914 1 98.75 92 VAL A N 1
ATOM 757 C CA . VAL A 1 92 ? -1.516 -16.156 -9.492 1 98.75 92 VAL A CA 1
ATOM 758 C C . VAL A 1 92 ? -1.283 -17.047 -10.719 1 98.75 92 VAL A C 1
ATOM 760 O O . VAL A 1 92 ? -0.213 -17.641 -10.867 1 98.75 92 VAL A O 1
ATOM 763 N N . SER A 1 93 ? -2.264 -17.062 -11.562 1 98.69 93 SER A N 1
ATOM 764 C CA . SER A 1 93 ? -2.166 -17.906 -12.758 1 98.69 93 SER A CA 1
ATOM 765 C C . SER A 1 93 ? -0.997 -17.469 -13.633 1 98.69 93 SER A C 1
ATOM 767 O O . SER A 1 93 ? -0.254 -18.312 -14.148 1 98.69 93 SER A O 1
ATOM 769 N N . LEU A 1 94 ? -0.882 -16.172 -13.789 1 98.62 94 LEU A N 1
ATOM 770 C CA . LEU A 1 94 ? 0.211 -15.641 -14.594 1 98.62 94 LEU A CA 1
ATOM 771 C C . LEU A 1 94 ? 1.561 -15.969 -13.969 1 98.62 94 LEU A C 1
ATOM 773 O O . LEU A 1 94 ? 2.5 -16.344 -14.672 1 98.62 94 LEU A O 1
ATOM 777 N N . ALA A 1 95 ? 1.69 -15.828 -12.68 1 98.81 95 ALA A N 1
ATOM 778 C CA . ALA A 1 95 ? 2.934 -16.156 -11.984 1 98.81 95 ALA A CA 1
ATOM 779 C C . ALA A 1 95 ? 3.285 -17.625 -12.148 1 98.81 95 ALA A C 1
ATOM 781 O O . ALA A 1 95 ? 4.43 -17.969 -12.453 1 98.81 95 ALA A O 1
ATOM 782 N N . GLU A 1 96 ? 2.322 -18.453 -11.977 1 98.38 96 GLU A N 1
ATOM 783 C CA . GLU A 1 96 ? 2.545 -19.891 -12.086 1 98.38 96 GLU A CA 1
ATOM 784 C C . GLU A 1 96 ? 2.916 -20.281 -13.516 1 98.38 96 GLU A C 1
ATOM 786 O O . GLU A 1 96 ? 3.758 -21.156 -13.727 1 98.38 96 GLU A O 1
ATOM 791 N N . GLU A 1 97 ? 2.244 -19.672 -14.445 1 98 97 GLU A N 1
ATOM 792 C CA . GLU A 1 97 ? 2.578 -19.906 -15.852 1 98 97 GLU A CA 1
ATOM 793 C C . GLU A 1 97 ? 4.051 -19.609 -16.125 1 98 97 GLU A C 1
ATOM 795 O O . GLU A 1 97 ? 4.738 -20.406 -16.766 1 98 97 GLU A O 1
ATOM 800 N N . PHE A 1 98 ? 4.523 -18.484 -15.688 1 97.94 98 PHE A N 1
ATOM 801 C CA . PHE A 1 98 ? 5.914 -18.094 -15.891 1 97.94 98 PHE A CA 1
ATOM 802 C C . PHE A 1 98 ? 6.855 -19.078 -15.203 1 97.94 98 PHE A C 1
ATOM 804 O O . PHE A 1 98 ? 7.859 -19.5 -15.789 1 97.94 98 PHE A O 1
ATOM 811 N N . ILE A 1 99 ? 6.559 -19.406 -13.977 1 97 99 ILE A N 1
ATOM 812 C CA . ILE A 1 99 ? 7.414 -20.281 -13.188 1 97 99 ILE A CA 1
ATOM 813 C C . ILE A 1 99 ? 7.52 -21.656 -13.859 1 97 99 ILE A C 1
ATOM 815 O O . ILE A 1 99 ? 8.617 -22.219 -13.961 1 97 99 ILE A O 1
ATOM 819 N N . LYS A 1 100 ? 6.391 -22.141 -14.336 1 96.25 100 LYS A N 1
ATOM 820 C CA . LYS A 1 100 ? 6.383 -23.422 -15.039 1 96.25 100 LYS A CA 1
ATOM 821 C C . LYS A 1 100 ? 7.215 -23.359 -16.312 1 96.25 100 LYS A C 1
ATOM 823 O O . LYS A 1 100 ? 7.93 -24.312 -16.641 1 96.25 100 LYS A O 1
ATOM 828 N N . SER A 1 101 ? 7.074 -22.266 -16.969 1 96.31 101 SER A N 1
ATOM 829 C CA . SER A 1 101 ? 7.84 -22.094 -18.203 1 96.31 101 SER A CA 1
ATOM 830 C C . SER A 1 101 ? 9.336 -22.062 -17.922 1 96.31 101 SER A C 1
ATOM 832 O O . SER A 1 101 ? 10.125 -22.625 -18.688 1 96.31 101 SER A O 1
ATOM 834 N N . GLN A 1 102 ? 9.773 -21.422 -16.906 1 94.25 102 GLN A N 1
ATOM 835 C CA . GLN A 1 102 ? 11.188 -21.359 -16.531 1 94.25 102 GLN A CA 1
ATOM 836 C C . GLN A 1 102 ? 11.711 -22.734 -16.141 1 94.25 102 GLN A C 1
ATOM 838 O O . GLN A 1 102 ? 12.844 -23.094 -16.469 1 94.25 102 GLN A O 1
ATOM 843 N N . GLN A 1 103 ? 10.906 -23.469 -15.453 1 91.94 103 GLN A N 1
ATOM 844 C CA . GLN A 1 103 ? 11.305 -24.797 -15.039 1 91.94 103 GLN A CA 1
ATOM 845 C C . GLN A 1 103 ? 11.492 -25.719 -16.25 1 91.94 103 GLN A C 1
ATOM 847 O O . GLN A 1 103 ? 12.406 -26.547 -16.266 1 91.94 103 GLN A O 1
ATOM 852 N N . ARG A 1 104 ? 10.586 -25.562 -17.125 1 91.81 104 ARG A N 1
ATOM 853 C CA . ARG A 1 104 ? 10.695 -26.359 -18.344 1 91.81 104 ARG A CA 1
ATOM 854 C C . ARG A 1 104 ? 11.961 -26 -19.109 1 91.81 104 ARG A C 1
ATOM 856 O O . ARG A 1 104 ? 12.641 -26.891 -19.641 1 91.81 104 ARG A O 1
ATOM 863 N N . GLU A 1 105 ? 12.219 -24.75 -19.188 1 89.94 105 GLU A N 1
ATOM 864 C CA . GLU A 1 105 ? 13.422 -24.297 -19.875 1 89.94 105 GLU A CA 1
ATOM 865 C C . GLU A 1 105 ? 14.688 -24.781 -19.172 1 89.94 105 GLU A C 1
ATOM 867 O O . GLU A 1 105 ? 15.656 -25.172 -19.828 1 89.94 105 GLU A O 1
ATOM 872 N N . GLU A 1 106 ? 14.695 -24.766 -17.922 1 88.25 106 GLU A N 1
ATOM 873 C CA . GLU A 1 106 ? 15.836 -25.219 -17.141 1 88.25 106 GLU A CA 1
ATOM 874 C C . GLU A 1 106 ? 16.047 -26.719 -17.297 1 88.25 106 GLU A C 1
ATOM 876 O O . GLU A 1 106 ? 17.188 -27.172 -17.406 1 88.25 106 GLU A O 1
ATOM 881 N N . LYS A 1 107 ? 15.062 -27.484 -17.375 1 89.44 107 LYS A N 1
ATOM 882 C CA . LYS A 1 107 ? 15.148 -28.938 -17.578 1 89.44 107 LYS A CA 1
ATOM 883 C C . LYS A 1 107 ? 15.641 -29.266 -18.984 1 89.44 107 LYS A C 1
ATOM 885 O O . LYS A 1 107 ? 16.453 -30.172 -19.172 1 89.44 107 LYS A O 1
ATOM 890 N N . ARG A 1 108 ? 15.125 -28.516 -19.875 1 88.5 108 ARG A N 1
ATOM 891 C CA . ARG A 1 108 ? 15.57 -28.703 -21.25 1 88.5 108 ARG A CA 1
ATOM 892 C C . ARG A 1 108 ? 17.062 -28.406 -21.391 1 88.5 108 ARG A C 1
ATOM 894 O O . ARG A 1 108 ? 17.781 -29.141 -22.062 1 88.5 108 ARG A O 1
ATOM 901 N N . ALA A 1 109 ? 17.422 -27.297 -20.734 1 87.12 109 ALA A N 1
ATOM 902 C CA . ALA A 1 109 ? 18.828 -26.922 -20.766 1 87.12 109 ALA A CA 1
ATOM 903 C C . ALA A 1 109 ? 19.688 -27.953 -20.062 1 87.12 109 ALA A C 1
ATOM 905 O O . ALA A 1 109 ? 20.781 -28.281 -20.531 1 87.12 109 ALA A O 1
ATOM 906 N N . ALA A 1 110 ? 19.328 -28.516 -19.109 1 87.12 110 ALA A N 1
ATOM 907 C CA . ALA A 1 110 ? 20.062 -29.531 -18.359 1 87.12 110 ALA A CA 1
ATOM 908 C C . ALA A 1 110 ? 20.172 -30.828 -19.156 1 87.12 110 ALA A C 1
ATOM 910 O O . ALA A 1 110 ? 21.219 -31.484 -19.141 1 87.12 110 ALA A O 1
ATOM 911 N N . ASP A 1 111 ? 19.172 -31.25 -19.812 1 87.69 111 ASP A N 1
ATOM 912 C CA . ASP A 1 111 ? 19.156 -32.438 -20.656 1 87.69 111 ASP A CA 1
ATOM 913 C C . ASP A 1 111 ? 20.062 -32.281 -21.875 1 87.69 111 ASP A C 1
ATOM 915 O O . ASP A 1 111 ? 20.688 -33.25 -22.328 1 87.69 111 ASP A O 1
ATOM 919 N N . ALA A 1 112 ? 20.094 -31.047 -22.25 1 88.81 112 ALA A N 1
ATOM 920 C CA . ALA A 1 112 ? 20.922 -30.781 -23.422 1 88.81 112 ALA A CA 1
ATOM 921 C C . ALA A 1 112 ? 22.406 -30.781 -23.078 1 88.81 112 ALA A C 1
ATOM 923 O O . ALA A 1 112 ? 23.25 -31.047 -23.922 1 88.81 112 ALA A O 1
ATOM 924 N N . SER A 1 113 ? 22.719 -30.406 -21.875 1 80.44 113 SER A N 1
ATOM 925 C CA . SER A 1 113 ? 24.109 -30.328 -21.453 1 80.44 113 SER A CA 1
ATOM 926 C C . SER A 1 113 ? 24.641 -31.688 -21.047 1 80.44 113 SER A C 1
ATOM 928 O O . SER A 1 113 ? 25.844 -31.859 -20.797 1 80.44 113 SER A O 1
ATOM 930 N N . LYS A 1 114 ? 23.828 -32.656 -20.844 1 76.31 114 LYS A N 1
ATOM 931 C CA . LYS A 1 114 ? 24.281 -34 -20.516 1 76.31 114 LYS A CA 1
ATOM 932 C C . LYS A 1 114 ? 25.094 -34.594 -21.672 1 76.31 114 LYS A C 1
ATOM 934 O O . LYS A 1 114 ? 24.703 -34.469 -22.828 1 76.31 114 LYS A O 1
ATOM 939 N N . PRO A 1 115 ? 26.391 -34.906 -21.391 1 70.56 115 PRO A N 1
ATOM 940 C CA . PRO A 1 115 ? 27.234 -35.5 -22.453 1 70.56 115 PRO A CA 1
ATOM 941 C C . PRO A 1 115 ? 26.547 -36.656 -23.172 1 70.56 115 PRO A C 1
ATOM 943 O O . PRO A 1 115 ? 25.844 -37.438 -22.562 1 70.56 115 PRO A O 1
ATOM 946 N N . LYS A 1 116 ? 26.281 -36.5 -24.422 1 63.41 116 LYS A N 1
ATOM 947 C CA . LYS A 1 116 ? 25.797 -37.562 -25.266 1 63.41 116 LYS A CA 1
ATOM 948 C C . LYS A 1 116 ? 26.625 -38.844 -25.078 1 63.41 116 LYS A C 1
ATOM 950 O O . LYS A 1 116 ? 27.844 -38.781 -25.141 1 63.41 116 LYS A O 1
ATOM 955 N N . ARG A 1 117 ? 26.312 -39.625 -24.25 1 59.84 117 ARG A N 1
ATOM 956 C CA . ARG A 1 117 ? 27.062 -40.875 -24.219 1 59.84 117 ARG A CA 1
ATOM 957 C C . ARG A 1 117 ? 27.391 -41.375 -25.625 1 59.84 117 ARG A C 1
ATOM 959 O O . ARG A 1 117 ? 26.5 -41.5 -26.453 1 59.84 117 ARG A O 1
ATOM 966 N N . THR A 1 118 ? 28.562 -41.156 -26.094 1 59.53 118 THR A N 1
ATOM 967 C CA . THR A 1 118 ? 29.031 -41.812 -27.312 1 59.53 118 THR A CA 1
ATOM 968 C C . THR A 1 118 ? 28.578 -43.281 -27.344 1 59.53 118 THR A C 1
ATOM 970 O O . THR A 1 118 ? 28.703 -44 -26.344 1 59.53 118 THR A O 1
ATOM 973 N N . PRO A 1 119 ? 27.672 -43.625 -28.109 1 59.69 119 PRO A N 1
ATOM 974 C CA . PRO A 1 119 ? 27.375 -45.062 -28.219 1 59.69 119 PRO A CA 1
ATOM 975 C C . PRO A 1 119 ? 28.641 -45.906 -28.25 1 59.69 119 PRO A C 1
ATOM 977 O O . PRO A 1 119 ? 29.594 -45.594 -28.969 1 59.69 119 PRO A O 1
ATOM 980 N N . SER A 1 120 ? 29.188 -46.312 -27.156 1 53.94 120 SER A N 1
ATOM 981 C CA . SER A 1 120 ? 30.281 -47.281 -27.203 1 53.94 120 SER A CA 1
ATOM 982 C C . SER A 1 120 ? 30.062 -48.281 -28.328 1 53.94 120 SER A C 1
ATOM 984 O O . SER A 1 120 ? 28.984 -48.844 -28.453 1 53.94 120 SER A O 1
ATOM 986 N N . HIS A 1 121 ? 30.578 -48.156 -29.516 1 52.94 121 HIS A N 1
ATOM 987 C CA . HIS A 1 121 ? 30.688 -49.156 -30.578 1 52.94 121 HIS A CA 1
ATOM 988 C C . HIS A 1 121 ? 31.047 -50.531 -30 1 52.94 121 HIS A C 1
ATOM 990 O O . HIS A 1 121 ? 32.156 -50.719 -29.484 1 52.94 121 HIS A O 1
ATOM 996 N N . THR A 1 122 ? 30.203 -51.156 -29.203 1 49.84 122 THR A N 1
ATOM 997 C CA . THR A 1 122 ? 30.484 -52.562 -28.891 1 49.84 122 THR A CA 1
ATOM 998 C C . THR A 1 122 ? 30.828 -53.344 -30.156 1 49.84 122 THR A C 1
ATOM 1000 O O . THR A 1 122 ? 30.062 -53.312 -31.125 1 49.84 122 THR A O 1
ATOM 1003 N N . LYS A 1 123 ? 32.094 -53.375 -30.5 1 48.38 123 LYS A N 1
ATOM 1004 C CA . LYS A 1 123 ? 32.625 -54.375 -31.453 1 48.38 123 LYS A CA 1
ATOM 1005 C C . LYS A 1 123 ? 31.938 -55.719 -31.281 1 48.38 123 LYS A C 1
ATOM 1007 O O . LYS A 1 123 ? 32 -56.312 -30.203 1 48.38 123 LYS A O 1
ATOM 1012 N N . ARG A 1 124 ? 30.781 -55.875 -31.969 1 47.78 124 ARG A N 1
ATOM 1013 C CA . ARG A 1 124 ? 30.25 -57.219 -32.156 1 47.78 124 ARG A CA 1
ATOM 1014 C C . ARG A 1 124 ? 31.359 -58.219 -32.5 1 47.78 124 ARG A C 1
ATOM 1016 O O . ARG A 1 124 ? 32 -58.062 -33.562 1 47.78 124 ARG A O 1
ATOM 1023 N N . THR A 1 125 ? 32.219 -58.562 -31.547 1 44.81 125 THR A N 1
ATOM 1024 C CA . THR A 1 125 ? 32.969 -59.812 -31.828 1 44.81 125 THR A CA 1
ATOM 1025 C C . THR A 1 125 ? 32 -60.906 -32.25 1 44.81 125 THR A C 1
ATOM 1027 O O . THR A 1 125 ? 30.969 -61.125 -31.609 1 44.81 125 THR A O 1
ATOM 1030 N N . SER A 1 126 ? 31.797 -61.125 -33.625 1 41.41 126 SER A N 1
ATOM 1031 C CA . SER A 1 126 ? 31.188 -62.25 -34.312 1 41.41 126 SER A CA 1
ATOM 1032 C C . SER A 1 126 ? 31.531 -63.594 -33.656 1 41.41 126 SER A C 1
ATOM 1034 O O . SER A 1 126 ? 32.688 -64.062 -33.75 1 41.41 126 SER A O 1
ATOM 1036 N N . GLY A 1 127 ? 31.109 -63.719 -32.375 1 34.88 127 GLY A N 1
ATOM 1037 C CA . GLY A 1 127 ? 31.297 -65.062 -31.859 1 34.88 127 GLY A CA 1
ATOM 1038 C C . GLY A 1 127 ? 30.625 -66.125 -32.688 1 34.88 127 GLY A C 1
ATOM 1039 O O . GLY A 1 127 ? 29.609 -65.875 -33.344 1 34.88 127 GLY A O 1
ATOM 1040 N N . CYS A 1 128 ? 31.344 -67.188 -33.25 1 45.25 128 CYS A N 1
ATOM 1041 C CA . CYS A 1 128 ? 31.016 -68.5 -33.781 1 45.25 128 CYS A CA 1
ATOM 1042 C C . CYS A 1 128 ? 29.984 -69.188 -32.875 1 45.25 128 CYS A C 1
ATOM 1044 O O . CYS A 1 128 ? 30.156 -69.312 -31.672 1 45.25 128 CYS A O 1
ATOM 1046 N N . ARG A 1 129 ? 28.609 -69.125 -33.281 1 33.09 129 ARG A N 1
ATOM 1047 C CA . ARG A 1 129 ? 27.438 -69.812 -32.781 1 33.09 129 ARG A CA 1
ATOM 1048 C C . ARG A 1 129 ? 27.734 -71.312 -32.562 1 33.09 129 ARG A C 1
ATOM 1050 O O . ARG A 1 129 ? 27.891 -72.062 -33.562 1 33.09 129 ARG A O 1
ATOM 1057 N N . ASN A 1 130 ? 28.578 -71.688 -31.672 1 29.66 130 ASN A N 1
ATOM 1058 C CA . ASN A 1 130 ? 28.578 -73.125 -31.344 1 29.66 130 ASN A CA 1
ATOM 1059 C C . ASN A 1 130 ? 27.203 -73.562 -30.906 1 29.66 130 ASN A C 1
ATOM 1061 O O . ASN A 1 130 ? 26.562 -72.938 -30.062 1 29.66 130 ASN A O 1
ATOM 1065 N N . ILE A 1 131 ? 26.297 -74.312 -31.719 1 34.19 131 ILE A N 1
ATOM 1066 C CA . ILE A 1 131 ? 25.047 -75.062 -31.703 1 34.19 131 ILE A CA 1
ATOM 1067 C C . ILE A 1 131 ? 25.016 -76 -30.484 1 34.19 131 ILE A C 1
ATOM 1069 O O . ILE A 1 131 ? 24.062 -76.75 -30.297 1 34.19 131 ILE A O 1
ATOM 1073 N N . ALA A 1 132 ? 25.875 -76.062 -29.547 1 28.41 132 ALA A N 1
ATOM 1074 C CA . ALA A 1 132 ? 25.797 -77.438 -28.938 1 28.41 132 ALA A CA 1
ATOM 1075 C C . ALA A 1 132 ? 24.438 -77.625 -28.281 1 28.41 132 ALA A C 1
ATOM 1077 O O . ALA A 1 132 ? 23.719 -76.688 -27.984 1 28.41 132 ALA A O 1
ATOM 1078 N N . LYS A 1 133 ? 24.078 -78.875 -27.969 1 28.34 133 LYS A N 1
ATOM 1079 C CA . LYS A 1 133 ? 23.203 -80 -27.688 1 28.34 133 LYS A CA 1
ATOM 1080 C C . LYS A 1 133 ? 22.516 -79.875 -26.328 1 28.34 133 LYS A C 1
ATOM 1082 O O . LYS A 1 133 ? 21.359 -80.25 -26.156 1 28.34 133 LYS A O 1
ATOM 1087 N N . GLU A 1 134 ? 23.203 -79.375 -25.234 1 26.64 134 GLU A N 1
ATOM 1088 C CA . GLU A 1 134 ? 23.016 -80.375 -24.141 1 26.64 134 GLU A CA 1
ATOM 1089 C C . GLU A 1 134 ? 21.625 -80.188 -23.516 1 26.64 134 GLU A C 1
ATOM 1091 O O . GLU A 1 134 ? 21.031 -79.125 -23.578 1 26.64 134 GLU A O 1
ATOM 1096 N N . GLU A 1 135 ? 21.016 -81.312 -23.047 1 29.11 135 GLU A N 1
ATOM 1097 C CA . GLU A 1 135 ? 19.969 -82.125 -22.469 1 29.11 135 GLU A CA 1
ATOM 1098 C C . GLU A 1 135 ? 19.578 -81.688 -21.078 1 29.11 135 GLU A C 1
ATOM 1100 O O . GLU A 1 135 ? 18.703 -82.25 -20.438 1 29.11 135 GLU A O 1
ATOM 1105 N N . ASP A 1 136 ? 20.219 -80.625 -20.5 1 24.7 136 ASP A N 1
ATOM 1106 C CA . ASP A 1 136 ? 20.25 -80.875 -19.078 1 24.7 136 ASP A CA 1
ATOM 1107 C C . ASP A 1 136 ? 18.844 -80.938 -18.484 1 24.7 136 ASP A C 1
ATOM 1109 O O . ASP A 1 136 ? 17.953 -80.25 -18.953 1 24.7 136 ASP A O 1
ATOM 1113 N N . GLY A 1 137 ? 18.469 -81.812 -17.469 1 25.28 137 GLY A N 1
ATOM 1114 C CA . GLY A 1 137 ? 17.719 -82.625 -16.547 1 25.28 137 GLY A CA 1
ATOM 1115 C C . GLY A 1 137 ? 17.031 -81.812 -15.453 1 25.28 137 GLY A C 1
ATOM 1116 O O . GLY A 1 137 ? 16.312 -82.375 -14.625 1 25.28 137 GLY A O 1
ATOM 1117 N N . VAL A 1 138 ? 17.297 -80.562 -15.008 1 24.34 138 VAL A N 1
ATOM 1118 C CA . VAL A 1 138 ? 17.219 -80.438 -13.562 1 24.34 138 VAL A CA 1
ATOM 1119 C C . VAL A 1 138 ? 15.781 -80.625 -13.102 1 24.34 138 VAL A C 1
ATOM 1121 O O . VAL A 1 138 ? 14.844 -80.375 -13.875 1 24.34 138 VAL A O 1
ATOM 1124 N N . LEU A 1 139 ? 15.625 -80.875 -11.719 1 23.56 139 LEU A N 1
ATOM 1125 C CA . LEU A 1 139 ? 15.125 -81.5 -10.492 1 23.56 139 LEU A CA 1
ATOM 1126 C C . LEU A 1 139 ? 13.875 -80.75 -10 1 23.56 139 LEU A C 1
ATOM 1128 O O . LEU A 1 139 ? 13.602 -79.625 -10.406 1 23.56 139 LEU A O 1
ATOM 1132 N N . GLN A 1 140 ? 13.547 -81 -8.664 1 23.19 140 GLN A N 1
ATOM 1133 C CA . GLN A 1 140 ? 12.586 -81.562 -7.711 1 23.19 140 GLN A CA 1
ATOM 1134 C C . GLN A 1 140 ? 11.797 -80.438 -7.031 1 23.19 140 GLN A C 1
ATOM 1136 O O . GLN A 1 140 ? 10.609 -80.625 -6.727 1 23.19 140 GLN A O 1
ATOM 1141 N N . GLY A 1 141 ? 12.367 -79.312 -6.555 1 21.47 141 GLY A N 1
ATOM 1142 C CA . GLY A 1 141 ? 12.102 -79.125 -5.133 1 21.47 141 GLY A CA 1
ATOM 1143 C C . GLY A 1 141 ? 10.695 -78.688 -4.84 1 21.47 141 GLY A C 1
ATOM 1144 O O . GLY A 1 141 ? 10.078 -78 -5.656 1 21.47 141 GLY A O 1
ATOM 1145 N N . GLU A 1 142 ? 9.961 -79.312 -3.803 1 29.91 142 GLU A N 1
ATOM 1146 C CA . GLU A 1 142 ? 8.727 -79.5 -3.049 1 29.91 142 GLU A CA 1
ATOM 1147 C C . GLU A 1 142 ? 8.289 -78.188 -2.371 1 29.91 142 GLU A C 1
ATOM 1149 O O . GLU A 1 142 ? 7.203 -78.125 -1.793 1 29.91 142 GLU A O 1
ATOM 1154 N N . ASN A 1 143 ? 9.195 -77.188 -2.037 1 24.47 143 ASN A N 1
ATOM 1155 C CA . ASN A 1 143 ? 8.961 -76.75 -0.678 1 24.47 143 ASN A CA 1
ATOM 1156 C C . ASN A 1 143 ? 7.559 -76.188 -0.522 1 24.47 143 ASN A C 1
ATOM 1158 O O . ASN A 1 143 ? 7.023 -75.562 -1.458 1 24.47 143 ASN A O 1
ATOM 1162 N N . VAL A 1 144 ? 6.965 -76.25 0.741 1 27.73 144 VAL A N 1
ATOM 1163 C CA . VAL A 1 144 ? 5.898 -76.375 1.735 1 27.73 144 VAL A CA 1
ATOM 1164 C C . VAL A 1 144 ? 5.336 -74.938 2.016 1 27.73 144 VAL A C 1
ATOM 1166 O O . VAL A 1 144 ? 4.184 -74.812 2.43 1 27.73 144 VAL A O 1
ATOM 1169 N N . LEU A 1 145 ? 6.195 -73.875 2.031 1 22.45 145 LEU A N 1
ATOM 1170 C CA . LEU A 1 145 ? 6.066 -73.188 3.318 1 22.45 145 LEU A CA 1
ATOM 1171 C C . LEU A 1 145 ? 4.691 -72.562 3.461 1 22.45 145 LEU A C 1
ATOM 1173 O O . LEU A 1 145 ? 4.016 -72.75 4.477 1 22.45 145 LEU A O 1
ATOM 1177 N N . CYS A 1 146 ? 4.664 -71.25 3.271 1 28.38 146 CYS A N 1
ATOM 1178 C CA . CYS A 1 146 ? 4.309 -70.375 4.371 1 28.38 146 CYS A CA 1
ATOM 1179 C C . CYS A 1 146 ? 2.801 -70.375 4.598 1 28.38 146 CYS A C 1
ATOM 1181 O O . CYS A 1 146 ? 2.027 -70.188 3.65 1 28.38 146 CYS A O 1
ATOM 1183 N N . PRO A 1 147 ? 2.197 -70.75 5.859 1 28.41 147 PRO A N 1
ATOM 1184 C CA . PRO A 1 147 ? 1.006 -70.938 6.688 1 28.41 147 PRO A CA 1
ATOM 1185 C C . PRO A 1 147 ? 0.109 -69.688 6.715 1 28.41 147 PRO A C 1
ATOM 1187 O O . PRO A 1 147 ? -1.117 -69.812 6.672 1 28.41 147 PRO A O 1
ATOM 1190 N N . HIS A 1 148 ? 0.67 -68.5 7.52 1 25.34 148 HIS A N 1
ATOM 1191 C CA . HIS A 1 148 ? 0.093 -67.75 8.609 1 25.34 148 HIS A CA 1
ATOM 1192 C C . HIS A 1 148 ? -1.108 -66.938 8.125 1 25.34 148 HIS A C 1
ATOM 1194 O O . HIS A 1 148 ? -1.249 -66.688 6.926 1 25.34 148 HIS A O 1
ATOM 1200 N N . ARG A 1 149 ? -1.148 -65.562 8.609 1 25.69 149 ARG A N 1
ATOM 1201 C CA . ARG A 1 149 ? -2.252 -64.812 9.234 1 25.69 149 ARG A CA 1
ATOM 1202 C C . ARG A 1 149 ? -3.316 -64.438 8.211 1 25.69 149 ARG A C 1
ATOM 1204 O O . ARG A 1 149 ? -2.992 -64.062 7.09 1 25.69 149 ARG A O 1
ATOM 1211 N N . MET B 1 1 ? -38.656 16.281 23.75 1 25.91 1 MET B N 1
ATOM 1212 C CA . MET B 1 1 ? -37.969 14.992 23.969 1 25.91 1 MET B CA 1
ATOM 1213 C C . MET B 1 1 ? -36.938 14.734 22.875 1 25.91 1 MET B C 1
ATOM 1215 O O . MET B 1 1 ? -37.281 14.281 21.781 1 25.91 1 MET B O 1
ATOM 1219 N N . GLU B 1 2 ? -36.062 15.727 22.594 1 31.58 2 GLU B N 1
ATOM 1220 C CA . GLU B 1 2 ? -35.031 15.766 21.547 1 31.58 2 GLU B CA 1
ATOM 1221 C C . GLU B 1 2 ? -34.094 14.578 21.672 1 31.58 2 GLU B C 1
ATOM 1223 O O . GLU B 1 2 ? -33.5 14.367 22.719 1 31.58 2 GLU B O 1
ATOM 1228 N N . GLY B 1 3 ? -34.562 13.398 21.109 1 31.53 3 GLY B N 1
ATOM 1229 C CA . GLY B 1 3 ? -33.844 12.133 21.125 1 31.53 3 GLY B CA 1
ATOM 1230 C C . GLY B 1 3 ? -32.375 12.281 20.891 1 31.53 3 GLY B C 1
ATOM 1231 O O . GLY B 1 3 ? -31.953 12.984 19.953 1 31.53 3 GLY B O 1
ATOM 1232 N N . THR B 1 4 ? -31.547 12.328 21.938 1 37.03 4 THR B N 1
ATOM 1233 C CA . THR B 1 4 ? -30.094 12.305 21.969 1 37.03 4 THR B CA 1
ATOM 1234 C C . THR B 1 4 ? -29.547 11.25 21.016 1 37.03 4 THR B C 1
ATOM 1236 O O . THR B 1 4 ? -29.844 10.055 21.156 1 37.03 4 THR B O 1
ATOM 1239 N N . ARG B 1 5 ? -29.594 11.539 19.75 1 35.78 5 ARG B N 1
ATOM 1240 C CA . ARG B 1 5 ? -28.984 10.688 18.734 1 35.78 5 ARG B CA 1
ATOM 1241 C C . ARG B 1 5 ? -27.656 10.109 19.219 1 35.78 5 ARG B C 1
ATOM 1243 O O . ARG B 1 5 ? -26.688 10.836 19.422 1 35.78 5 ARG B O 1
ATOM 1250 N N . GLN B 1 6 ? -27.688 9.266 20.312 1 32.53 6 GLN B N 1
ATOM 1251 C CA . GLN B 1 6 ? -26.562 8.453 20.766 1 32.53 6 GLN B CA 1
ATOM 1252 C C . GLN B 1 6 ? -25.703 7.996 19.594 1 32.53 6 GLN B C 1
ATOM 1254 O O . GLN B 1 6 ? -26.188 7.281 18.703 1 32.53 6 GLN B O 1
ATOM 1259 N N . ASN B 1 7 ? -25.016 8.875 19 1 34.81 7 ASN B N 1
ATOM 1260 C CA . ASN B 1 7 ? -23.953 8.492 18.078 1 34.81 7 ASN B CA 1
ATOM 1261 C C . ASN B 1 7 ? -23.281 7.188 18.516 1 34.81 7 ASN B C 1
ATOM 1263 O O . ASN B 1 7 ? -22.828 7.059 19.656 1 34.81 7 ASN B O 1
ATOM 1267 N N . ALA B 1 8 ? -23.781 6.004 18.25 1 35.75 8 ALA B N 1
ATOM 1268 C CA . ALA B 1 8 ? -23.141 4.707 18.438 1 35.75 8 ALA B CA 1
ATOM 1269 C C . ALA B 1 8 ? -21.625 4.855 18.547 1 35.75 8 ALA B C 1
ATOM 1271 O O . ALA B 1 8 ? -21 5.543 17.734 1 35.75 8 ALA B O 1
ATOM 1272 N N . SER B 1 9 ? -20.984 4.875 19.656 1 38.97 9 SER B N 1
ATOM 1273 C CA . SER B 1 9 ? -19.578 4.859 20.078 1 38.97 9 SER B CA 1
ATOM 1274 C C . SER B 1 9 ? -18.719 4.113 19.062 1 38.97 9 SER B C 1
ATOM 1276 O O . SER B 1 9 ? -18.703 2.879 19.047 1 38.97 9 SER B O 1
ATOM 1278 N N . GLU B 1 10 ? -18.781 4.375 17.797 1 47.62 10 GLU B N 1
ATOM 1279 C CA . GLU B 1 10 ? -17.891 3.719 16.844 1 47.62 10 GLU B CA 1
ATOM 1280 C C . GLU B 1 10 ? -16.516 3.49 17.453 1 47.62 10 GLU B C 1
ATOM 1282 O O . GLU B 1 10 ? -15.93 4.406 18.031 1 47.62 10 GLU B O 1
ATOM 1287 N N . GLU B 1 11 ? -16.281 2.4 18.266 1 52.12 11 GLU B N 1
ATOM 1288 C CA . GLU B 1 11 ? -14.961 2.021 18.781 1 52.12 11 GLU B CA 1
ATOM 1289 C C . GLU B 1 11 ? -13.844 2.57 17.891 1 52.12 11 GLU B C 1
ATOM 1291 O O . GLU B 1 11 ? -13.922 2.492 16.656 1 52.12 11 GLU B O 1
ATOM 1296 N N . PRO B 1 12 ? -13.172 3.52 18.391 1 54.62 12 PRO B N 1
ATOM 1297 C CA . PRO B 1 12 ? -12.094 4.113 17.594 1 54.62 12 PRO B CA 1
ATOM 1298 C C . PRO B 1 12 ? -11.312 3.074 16.781 1 54.62 12 PRO B C 1
ATOM 1300 O O . PRO B 1 12 ? -11.047 1.978 17.281 1 54.62 12 PRO B O 1
ATOM 1303 N N . VAL B 1 13 ? -11.398 3.072 15.477 1 56.78 13 VAL B N 1
ATOM 1304 C CA . VAL B 1 13 ? -10.625 2.266 14.539 1 56.78 13 VAL B CA 1
ATOM 1305 C C . VAL B 1 13 ? -9.195 2.104 15.055 1 56.78 13 VAL B C 1
ATOM 1307 O O . VAL B 1 13 ? -8.469 3.086 15.203 1 56.78 13 VAL B O 1
ATOM 1310 N N . VAL B 1 14 ? -9.023 1.194 16.062 1 59.19 14 VAL B N 1
ATOM 1311 C CA . VAL B 1 14 ? -7.641 0.929 16.438 1 59.19 14 VAL B CA 1
ATOM 1312 C C . VAL B 1 14 ? -6.855 0.457 15.219 1 59.19 14 VAL B C 1
ATOM 1314 O O . VAL B 1 14 ? -7.121 -0.621 14.68 1 59.19 14 VAL B O 1
ATOM 1317 N N . HIS B 1 15 ? -6.273 1.406 14.477 1 64.69 15 HIS B N 1
ATOM 1318 C CA . HIS B 1 15 ? -5.332 1.101 13.406 1 64.69 15 HIS B CA 1
ATOM 1319 C C . HIS B 1 15 ? -4.152 0.282 13.93 1 64.69 15 HIS B C 1
ATOM 1321 O O . HIS B 1 15 ? -3.387 0.755 14.766 1 64.69 15 HIS B O 1
ATOM 1327 N N . SER B 1 16 ? -4.121 -0.97 13.672 1 84.5 16 SER B N 1
ATOM 1328 C CA . SER B 1 16 ? -2.984 -1.729 14.188 1 84.5 16 SER B CA 1
ATOM 1329 C C . SER B 1 16 ? -1.792 -1.643 13.242 1 84.5 16 SER B C 1
ATOM 1331 O O . SER B 1 16 ? -1.838 -2.166 12.125 1 84.5 16 SER B O 1
ATOM 1333 N N . GLU B 1 17 ? -0.827 -0.895 13.508 1 91.81 17 GLU B N 1
ATOM 1334 C CA . GLU B 1 17 ? 0.449 -0.806 12.805 1 91.81 17 GLU B CA 1
ATOM 1335 C C . GLU B 1 17 ? 1.117 -2.174 12.703 1 91.81 17 GLU B C 1
ATOM 1337 O O . GLU B 1 17 ? 1.777 -2.473 11.703 1 91.81 17 GLU B O 1
ATOM 1342 N N . VAL B 1 18 ? 0.885 -2.982 13.688 1 94.75 18 VAL B N 1
ATOM 1343 C CA . VAL B 1 18 ? 1.5 -4.305 13.711 1 94.75 18 VAL B CA 1
ATOM 1344 C C . VAL B 1 18 ? 0.928 -5.164 12.586 1 94.75 18 VAL B C 1
ATOM 1346 O O . VAL B 1 18 ? 1.678 -5.793 11.836 1 94.75 18 VAL B O 1
ATOM 1349 N N . GLN B 1 19 ? -0.393 -5.215 12.422 1 96.75 19 GLN B N 1
ATOM 1350 C CA . GLN B 1 19 ? -1.042 -5.988 11.367 1 96.75 19 GLN B CA 1
ATOM 1351 C C . GLN B 1 19 ? -0.667 -5.469 9.984 1 96.75 19 GLN B C 1
ATOM 1353 O O . GLN B 1 19 ? -0.423 -6.25 9.062 1 96.75 19 GLN B O 1
ATOM 1358 N N . ARG B 1 20 ? -0.605 -4.168 9.883 1 97.69 20 ARG B N 1
ATOM 1359 C CA . ARG B 1 20 ? -0.186 -3.564 8.625 1 97.69 20 ARG B CA 1
ATOM 1360 C C . ARG B 1 20 ? 1.231 -3.988 8.258 1 97.69 20 ARG B C 1
ATOM 1362 O O . ARG B 1 20 ? 1.495 -4.371 7.117 1 97.69 20 ARG B O 1
ATOM 1369 N N . GLN B 1 21 ? 2.129 -3.928 9.227 1 96.75 21 GLN B N 1
ATOM 1370 C CA . GLN B 1 21 ? 3.521 -4.297 8.992 1 96.75 21 GLN B CA 1
ATOM 1371 C C . GLN B 1 21 ? 3.646 -5.773 8.633 1 96.75 21 GLN B C 1
ATOM 1373 O O . GLN B 1 21 ? 4.449 -6.141 7.773 1 96.75 21 GLN B O 1
ATOM 1378 N N . HIS B 1 22 ? 2.873 -6.594 9.281 1 97.44 22 HIS B N 1
ATOM 1379 C CA . HIS B 1 22 ? 2.885 -8.008 8.938 1 97.44 22 HIS B CA 1
ATOM 1380 C C . HIS B 1 22 ? 2.48 -8.227 7.484 1 97.44 22 HIS B C 1
ATOM 1382 O O . HIS B 1 22 ? 3.072 -9.055 6.789 1 97.44 22 HIS B O 1
ATOM 1388 N N . PHE B 1 23 ? 1.475 -7.504 7.047 1 98.38 23 PHE B N 1
ATOM 1389 C CA . PHE B 1 23 ? 0.983 -7.602 5.68 1 98.38 23 PHE B CA 1
ATOM 1390 C C . PHE B 1 23 ? 2.023 -7.09 4.691 1 98.38 23 PHE B C 1
ATOM 1392 O O . PHE B 1 23 ? 2.316 -7.75 3.689 1 98.38 23 PHE B O 1
ATOM 1399 N N . ARG B 1 24 ? 2.619 -6.016 5.02 1 98.06 24 ARG B N 1
ATOM 1400 C CA . ARG B 1 24 ? 3.535 -5.363 4.086 1 98.06 24 ARG B CA 1
ATOM 1401 C C . ARG B 1 24 ? 4.898 -6.047 4.09 1 98.06 24 ARG B C 1
ATOM 1403 O O . ARG B 1 24 ? 5.594 -6.062 3.07 1 98.06 24 ARG B O 1
ATOM 1410 N N . ASN B 1 25 ? 5.305 -6.621 5.211 1 97.62 25 ASN B N 1
ATOM 1411 C CA . ASN B 1 25 ? 6.621 -7.23 5.32 1 97.62 25 ASN B CA 1
ATOM 1412 C C . ASN B 1 25 ? 6.59 -8.711 4.938 1 97.62 25 ASN B C 1
ATOM 1414 O O . ASN B 1 25 ? 7.621 -9.383 4.957 1 97.62 25 ASN B O 1
ATOM 1418 N N . PHE B 1 26 ? 5.48 -9.188 4.582 1 97.94 26 PHE B N 1
ATOM 1419 C CA . PHE B 1 26 ? 5.352 -10.57 4.141 1 97.94 26 PHE B CA 1
ATOM 1420 C C . PHE B 1 26 ? 6.258 -10.844 2.951 1 97.94 26 PHE B C 1
ATOM 1422 O O . PHE B 1 26 ? 6.34 -10.039 2.021 1 97.94 26 PHE B O 1
ATOM 1429 N N . CYS B 1 27 ? 6.895 -12.008 2.939 1 97.12 27 CYS B N 1
ATOM 1430 C CA . CYS B 1 27 ? 7.871 -12.344 1.908 1 97.12 27 CYS B CA 1
ATOM 1431 C C . CYS B 1 27 ? 7.426 -13.57 1.119 1 97.12 27 CYS B C 1
ATOM 1433 O O . CYS B 1 27 ? 6.953 -14.547 1.7 1 97.12 27 CYS B O 1
ATOM 1435 N N . TYR B 1 28 ? 7.734 -13.547 -0.078 1 97.38 28 TYR B N 1
ATOM 1436 C CA . TYR B 1 28 ? 7.391 -14.633 -0.982 1 97.38 28 TYR B CA 1
ATOM 1437 C C . TYR B 1 28 ? 8.242 -15.867 -0.699 1 97.38 28 TYR B C 1
ATOM 1439 O O . TYR B 1 28 ? 7.762 -17 -0.795 1 97.38 28 TYR B O 1
ATOM 1447 N N . GLN B 1 29 ? 9.492 -15.719 -0.404 1 89.75 29 GLN B N 1
ATOM 1448 C CA . GLN B 1 29 ? 10.461 -16.797 -0.226 1 89.75 29 GLN B CA 1
ATOM 1449 C C . GLN B 1 29 ? 10 -17.781 0.834 1 89.75 29 GLN B C 1
ATOM 1451 O O . GLN B 1 29 ? 10.414 -18.953 0.834 1 89.75 29 GLN B O 1
ATOM 1456 N N . GLU B 1 30 ? 9.109 -17.438 1.646 1 88.19 30 GLU B N 1
ATOM 1457 C CA . GLU B 1 30 ? 8.633 -18.281 2.734 1 88.19 30 GLU B CA 1
ATOM 1458 C C . GLU B 1 30 ? 7.484 -19.172 2.277 1 88.19 30 GLU B C 1
ATOM 1460 O O . GLU B 1 30 ? 6.973 -19.984 3.055 1 88.19 30 GLU B O 1
ATOM 1465 N N . MET B 1 31 ? 7.16 -19.141 1.033 1 91.56 31 MET B N 1
ATOM 1466 C CA . MET B 1 31 ? 5.949 -19.812 0.562 1 91.56 31 MET B CA 1
ATOM 1467 C C . MET B 1 31 ? 6.281 -20.875 -0.478 1 91.56 31 MET B C 1
ATOM 1469 O O . MET B 1 31 ? 7.328 -20.812 -1.124 1 91.56 31 MET B O 1
ATOM 1473 N N . GLU B 1 32 ? 5.359 -21.797 -0.666 1 92.69 32 GLU B N 1
ATOM 1474 C CA . GLU B 1 32 ? 5.531 -22.891 -1.617 1 92.69 32 GLU B CA 1
ATOM 1475 C C . GLU B 1 32 ? 5.352 -22.406 -3.053 1 92.69 32 GLU B C 1
ATOM 1477 O O . GLU B 1 32 ? 5.902 -22.984 -3.986 1 92.69 32 GLU B O 1
ATOM 1482 N N . GLY B 1 33 ? 4.59 -21.297 -3.172 1 96.81 33 GLY B N 1
ATOM 1483 C CA . GLY B 1 33 ? 4.297 -20.781 -4.5 1 96.81 33 GLY B CA 1
ATOM 1484 C C . GLY B 1 33 ? 3.348 -19.594 -4.48 1 96.81 33 GLY B C 1
ATOM 1485 O O . GLY B 1 33 ? 2.939 -19.141 -3.412 1 96.81 33 GLY B O 1
ATOM 1486 N N . PRO B 1 34 ? 3.029 -19.172 -5.672 1 98.44 34 PRO B N 1
ATOM 1487 C CA . PRO B 1 34 ? 2.201 -17.984 -5.793 1 98.44 34 PRO B CA 1
ATOM 1488 C C . PRO B 1 34 ? 0.823 -18.141 -5.16 1 98.44 34 PRO B C 1
ATOM 1490 O O . PRO B 1 34 ? 0.321 -17.219 -4.516 1 98.44 34 PRO B O 1
ATOM 1493 N N . HIS B 1 35 ? 0.197 -19.297 -5.32 1 98 35 HIS B N 1
ATOM 1494 C CA . HIS B 1 35 ? -1.134 -19.531 -4.77 1 98 35 HIS B CA 1
ATOM 1495 C C . HIS B 1 35 ? -1.122 -19.453 -3.248 1 98 35 HIS B C 1
ATOM 1497 O O . HIS B 1 35 ? -1.986 -18.812 -2.648 1 98 35 HIS B O 1
ATOM 1503 N N . HIS B 1 36 ? -0.196 -20.062 -2.691 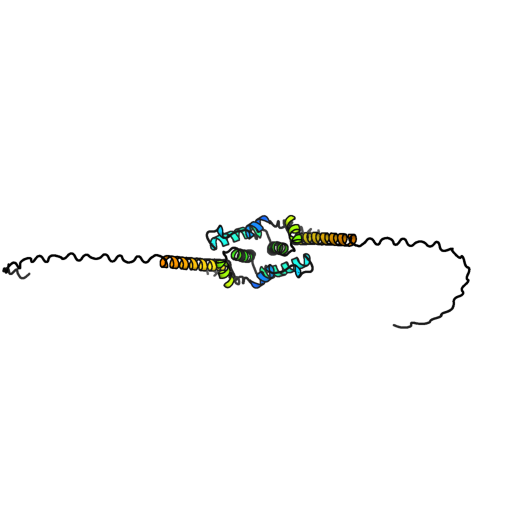1 98.06 36 HIS B N 1
ATOM 1504 C CA . HIS B 1 36 ? -0.081 -20.062 -1.236 1 98.06 36 HIS B CA 1
ATOM 1505 C C . HIS B 1 36 ? 0.241 -18.672 -0.716 1 98.06 36 HIS B C 1
ATOM 1507 O O . HIS B 1 36 ? -0.284 -18.25 0.318 1 98.06 36 HIS B O 1
ATOM 1513 N N . ALA B 1 37 ? 1.167 -18 -1.395 1 98.5 37 ALA B N 1
ATOM 1514 C CA . ALA B 1 37 ? 1.502 -16.641 -1.014 1 98.5 37 ALA B CA 1
ATOM 1515 C C . ALA B 1 37 ? 0.268 -15.734 -1.055 1 98.5 37 ALA B C 1
ATOM 1517 O O . ALA B 1 37 ? 0.024 -14.961 -0.125 1 98.5 37 ALA B O 1
ATOM 1518 N N . CYS B 1 38 ? -0.5 -15.867 -2.074 1 98.69 38 CYS B N 1
ATOM 1519 C CA . CYS B 1 38 ? -1.709 -15.062 -2.215 1 98.69 38 CYS B CA 1
ATOM 1520 C C . CYS B 1 38 ? -2.701 -15.375 -1.101 1 98.69 38 CYS B C 1
ATOM 1522 O O . CYS B 1 38 ? -3.338 -14.469 -0.562 1 98.69 38 CYS B O 1
ATOM 1524 N N . CYS B 1 39 ? -2.854 -16.594 -0.723 1 98.12 39 CYS B N 1
ATOM 1525 C CA . CYS B 1 39 ? -3.742 -17 0.364 1 98.12 39 CYS B CA 1
ATOM 1526 C C . CYS B 1 39 ? -3.307 -16.359 1.682 1 98.12 39 CYS B C 1
ATOM 1528 O O . CYS B 1 39 ? -4.141 -15.867 2.441 1 98.12 39 CYS B O 1
ATOM 1530 N N . GLN B 1 40 ? -2.035 -16.391 1.896 1 98.31 40 GLN B N 1
ATOM 1531 C CA . GLN B 1 40 ? -1.521 -15.781 3.121 1 98.31 40 GLN B CA 1
ATOM 1532 C C . GLN B 1 40 ? -1.773 -14.281 3.143 1 98.31 40 GLN B C 1
ATOM 1534 O O . GLN B 1 40 ? -2.107 -13.719 4.188 1 98.31 40 GLN B O 1
ATOM 1539 N N . LEU B 1 41 ? -1.61 -13.648 2.018 1 98.69 41 LEU B N 1
ATOM 1540 C CA . LEU B 1 41 ? -1.848 -12.211 1.939 1 98.69 41 LEU B CA 1
ATOM 1541 C C . LEU B 1 41 ? -3.312 -11.891 2.213 1 98.69 41 LEU B C 1
ATOM 1543 O O . LEU B 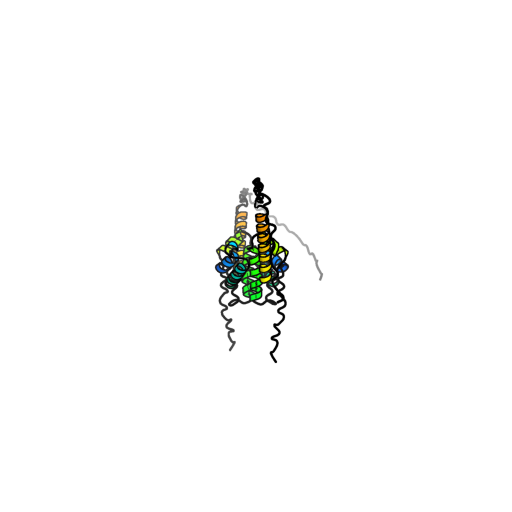1 41 ? -3.623 -10.859 2.814 1 98.69 41 LEU B O 1
ATOM 1547 N N . TRP B 1 42 ? -4.164 -12.766 1.834 1 98.44 42 TRP B N 1
ATOM 1548 C CA . TRP B 1 42 ? -5.574 -12.594 2.16 1 98.44 42 TRP B CA 1
ATOM 1549 C C . TRP B 1 42 ? -5.785 -12.562 3.67 1 98.44 42 TRP B C 1
ATOM 1551 O O . TRP B 1 42 ? -6.465 -11.672 4.191 1 98.44 42 TRP B O 1
ATOM 1561 N N . ASP B 1 43 ? -5.195 -13.477 4.262 1 98.38 43 ASP B N 1
ATOM 1562 C CA . ASP B 1 43 ? -5.336 -13.555 5.711 1 98.38 43 ASP B CA 1
ATOM 1563 C C . ASP B 1 43 ? -4.738 -12.32 6.387 1 98.38 43 ASP B C 1
ATOM 1565 O O . ASP B 1 43 ? -5.371 -11.719 7.258 1 98.38 43 ASP B O 1
ATOM 1569 N N . LEU B 1 44 ? -3.57 -11.961 5.992 1 98.12 44 LEU B N 1
ATOM 1570 C CA . LEU B 1 44 ? -2.873 -10.836 6.605 1 98.12 44 LEU B CA 1
ATOM 1571 C C . LEU B 1 44 ? -3.604 -9.523 6.328 1 98.12 44 LEU B C 1
ATOM 1573 O O . LEU B 1 44 ? -3.717 -8.672 7.215 1 98.12 44 LEU B O 1
ATOM 1577 N N . CYS B 1 45 ? -4.074 -9.344 5.07 1 98.69 45 CYS B N 1
ATOM 1578 C CA . CYS B 1 45 ? -4.805 -8.133 4.734 1 98.69 45 CYS B CA 1
ATOM 1579 C C . CYS B 1 45 ? -6.109 -8.047 5.52 1 98.69 45 CYS B C 1
ATOM 1581 O O . CYS B 1 45 ? -6.512 -6.961 5.941 1 98.69 45 CYS B O 1
ATOM 1583 N N . HIS B 1 46 ? -6.73 -9.156 5.758 1 98.31 46 HIS B N 1
ATOM 1584 C CA . HIS B 1 46 ? -7.941 -9.219 6.57 1 98.31 46 HIS B CA 1
ATOM 1585 C C . HIS B 1 46 ? -7.676 -8.734 7.992 1 98.31 46 HIS B C 1
ATOM 1587 O O . HIS B 1 46 ? -8.508 -8.039 8.586 1 98.31 46 HIS B O 1
ATOM 1593 N N . GLN B 1 47 ? -6.582 -9.086 8.492 1 97.38 47 GLN B N 1
ATOM 1594 C CA . GLN B 1 47 ? -6.211 -8.688 9.852 1 97.38 47 GLN B CA 1
ATOM 1595 C C . GLN B 1 47 ? -5.891 -7.195 9.914 1 97.38 47 GLN B C 1
ATOM 1597 O O . GLN B 1 47 ? -6.105 -6.551 10.945 1 97.38 47 GLN B O 1
ATOM 1602 N N . TRP B 1 48 ? -5.426 -6.688 8.797 1 97.62 48 TRP B N 1
ATOM 1603 C CA . TRP B 1 48 ? -5.07 -5.273 8.742 1 97.62 48 TRP B CA 1
ATOM 1604 C C . TRP B 1 48 ? -6.309 -4.41 8.531 1 97.62 48 TRP B C 1
ATOM 1606 O O . TRP B 1 48 ? -6.605 -3.527 9.336 1 97.62 48 TRP B O 1
ATOM 1616 N N . LEU B 1 49 ? -7.074 -4.711 7.535 1 97.62 49 LEU B N 1
ATOM 1617 C CA . LEU B 1 49 ? -8.18 -3.842 7.148 1 97.62 49 LEU B CA 1
ATOM 1618 C C . LEU B 1 49 ? -9.461 -4.23 7.887 1 97.62 49 LEU B C 1
ATOM 1620 O O . LEU B 1 49 ? -10.398 -3.439 7.969 1 97.62 49 LEU B O 1
ATOM 1624 N N . LYS B 1 50 ? -9.586 -5.402 8.344 1 97 50 LYS B N 1
ATOM 1625 C CA . LYS B 1 50 ? -10.641 -5.891 9.227 1 97 50 LYS B CA 1
ATOM 1626 C C . LYS B 1 50 ? -12.023 -5.551 8.68 1 97 50 LYS B C 1
ATOM 1628 O O . LYS B 1 50 ? -12.82 -4.902 9.359 1 97 50 LYS B O 1
ATOM 1633 N N . PRO B 1 51 ? -12.383 -6.145 7.586 1 97.12 51 PRO B N 1
ATOM 1634 C CA . PRO B 1 51 ? -13.68 -5.84 6.965 1 97.12 51 PRO B CA 1
ATOM 1635 C C . PRO B 1 51 ? -14.859 -6.207 7.859 1 97.12 51 PRO B C 1
ATOM 1637 O O . PRO B 1 51 ? -15.961 -5.672 7.691 1 97.12 51 PRO B O 1
ATOM 1640 N N . GLY B 1 52 ? -14.641 -7.094 8.773 1 96.75 52 GLY B N 1
ATOM 1641 C CA . GLY B 1 52 ? -15.711 -7.453 9.695 1 96.75 52 GLY B CA 1
ATOM 1642 C C . GLY B 1 52 ? -16 -6.371 10.719 1 96.75 52 GLY B C 1
ATOM 1643 O O . GLY B 1 52 ? -17.109 -6.316 11.273 1 96.75 52 GLY B O 1
ATOM 1644 N N . LYS B 1 53 ? -15.164 -5.559 11 1 95.69 53 LYS B N 1
ATOM 1645 C CA . LYS B 1 53 ? -15.273 -4.531 12.031 1 95.69 53 LYS B CA 1
ATOM 1646 C C . LYS B 1 53 ? -15.375 -3.139 11.414 1 95.69 53 LYS B C 1
ATOM 1648 O O . LYS B 1 53 ? -16.109 -2.285 11.906 1 95.69 53 LYS B O 1
ATOM 1653 N N . HIS B 1 54 ? -14.688 -2.904 10.328 1 96 54 HIS B N 1
ATOM 1654 C CA . HIS B 1 54 ? -14.57 -1.577 9.734 1 96 54 HIS B CA 1
ATOM 1655 C C . HIS B 1 54 ? -15.547 -1.401 8.57 1 96 54 HIS B C 1
ATOM 1657 O O . HIS B 1 54 ? -15.867 -2.365 7.871 1 96 54 HIS B O 1
ATOM 1663 N N . THR B 1 55 ? -15.992 -0.127 8.438 1 97.19 55 THR B N 1
ATOM 1664 C CA . THR B 1 55 ? -16.766 0.234 7.258 1 97.19 55 THR B CA 1
ATOM 1665 C C . THR B 1 55 ? -15.852 0.421 6.051 1 97.19 55 THR B C 1
ATOM 1667 O O . THR B 1 55 ? -14.625 0.399 6.184 1 97.19 55 THR B O 1
ATOM 1670 N N . LYS B 1 56 ? -16.406 0.566 4.926 1 97.75 56 LYS B N 1
ATOM 1671 C CA . LYS B 1 56 ? -15.617 0.768 3.713 1 97.75 56 LYS B CA 1
ATOM 1672 C C . LYS B 1 56 ? -14.773 2.033 3.812 1 97.75 56 LYS B C 1
ATOM 1674 O O . LYS B 1 56 ? -13.602 2.037 3.422 1 97.75 56 LYS B O 1
ATOM 1679 N N . LEU B 1 57 ? -15.359 3.096 4.398 1 97.5 57 LEU B N 1
ATOM 1680 C CA . LEU B 1 57 ? -14.625 4.352 4.531 1 97.5 57 LEU B CA 1
ATOM 1681 C C . LEU B 1 57 ? -13.5 4.219 5.547 1 97.5 57 LEU B C 1
ATOM 1683 O O . LEU B 1 57 ? -12.438 4.828 5.383 1 97.5 57 LEU B O 1
ATOM 1687 N N . GLN B 1 58 ? -13.68 3.439 6.512 1 96.38 58 GLN B N 1
ATOM 1688 C CA . GLN B 1 58 ? -12.641 3.178 7.504 1 96.38 58 GLN B CA 1
ATOM 1689 C C . GLN B 1 58 ? -11.508 2.348 6.91 1 96.38 58 GLN B C 1
ATOM 1691 O O . GLN B 1 58 ? -10.344 2.543 7.258 1 96.38 58 GLN B O 1
ATOM 1696 N N . MET B 1 59 ? -11.82 1.42 6.039 1 97.62 59 MET B N 1
ATOM 1697 C CA . MET B 1 59 ? -10.789 0.668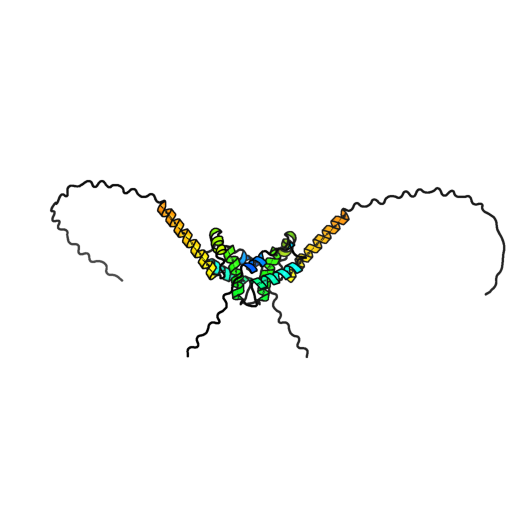 5.332 1 97.62 59 MET B CA 1
ATOM 1698 C C . MET B 1 59 ? -9.961 1.588 4.441 1 97.62 59 MET B C 1
ATOM 1700 O O . MET B 1 59 ? -8.734 1.469 4.391 1 97.62 59 MET B O 1
ATOM 1704 N N . LEU B 1 60 ? -10.672 2.537 3.764 1 98.06 60 LEU B N 1
ATOM 1705 C CA . LEU B 1 60 ? -9.969 3.543 2.979 1 98.06 60 LEU B CA 1
ATOM 1706 C C . LEU B 1 60 ? -8.969 4.305 3.844 1 98.06 60 LEU B C 1
ATOM 1708 O O . LEU B 1 60 ? -7.816 4.5 3.443 1 98.06 60 LEU B O 1
ATOM 1712 N N . GLU B 1 61 ? -9.406 4.676 5.012 1 97.81 61 GLU B N 1
ATOM 1713 C CA . GLU B 1 61 ? -8.562 5.484 5.883 1 97.81 61 GLU B CA 1
ATOM 1714 C C . GLU B 1 61 ? -7.285 4.746 6.258 1 97.81 61 GLU B C 1
ATOM 1716 O O . GLU B 1 61 ? -6.215 5.352 6.352 1 97.81 61 GLU B O 1
ATOM 1721 N N . LEU B 1 62 ? -7.406 3.439 6.512 1 97.56 62 LEU B N 1
ATOM 1722 C CA . LEU B 1 62 ? -6.227 2.654 6.859 1 97.56 62 LEU B CA 1
ATOM 1723 C C . LEU B 1 62 ? -5.207 2.67 5.727 1 97.56 62 LEU B C 1
ATOM 1725 O O . LEU B 1 62 ? -4.012 2.854 5.961 1 97.56 62 LEU B O 1
ATOM 1729 N N . VAL B 1 63 ? -5.699 2.541 4.484 1 98.5 63 VAL B N 1
ATOM 1730 C CA . VAL B 1 63 ? -4.832 2.547 3.311 1 98.5 63 VAL B CA 1
ATOM 1731 C C . VAL B 1 63 ? -4.266 3.947 3.092 1 98.5 63 VAL B C 1
ATOM 1733 O O . VAL B 1 63 ? -3.088 4.105 2.76 1 98.5 63 VAL B O 1
ATOM 1736 N N . ILE B 1 64 ? -5.035 4.957 3.281 1 98.62 64 ILE B N 1
ATOM 1737 C CA . ILE B 1 64 ? -4.625 6.352 3.135 1 98.62 64 ILE B CA 1
ATOM 1738 C C . ILE B 1 64 ? -3.561 6.688 4.176 1 98.62 64 ILE B C 1
ATOM 1740 O O . ILE B 1 64 ? -2.549 7.32 3.859 1 98.62 64 ILE B O 1
ATOM 1744 N N . LEU B 1 65 ? -3.82 6.25 5.414 1 98.25 65 LEU B N 1
ATOM 1745 C CA . LEU B 1 65 ? -2.881 6.52 6.5 1 98.25 65 LEU B CA 1
ATOM 1746 C C . LEU B 1 65 ? -1.499 5.969 6.168 1 98.25 65 LEU B C 1
ATOM 1748 O O . LEU B 1 65 ? -0.489 6.645 6.379 1 98.25 65 LEU B O 1
ATOM 1752 N N . GLU B 1 66 ? -1.461 4.797 5.656 1 98.31 66 GLU B N 1
ATOM 1753 C CA . GLU B 1 66 ? -0.198 4.203 5.223 1 98.31 66 GLU B CA 1
ATOM 1754 C C . GLU B 1 66 ? 0.502 5.086 4.195 1 98.31 66 GLU B C 1
ATOM 1756 O O . GLU B 1 66 ? 1.683 5.41 4.344 1 98.31 66 GLU B O 1
ATOM 1761 N N . GLN B 1 67 ? -0.282 5.492 3.125 1 98.56 67 GLN B N 1
ATOM 1762 C CA . GLN B 1 67 ? 0.302 6.273 2.041 1 98.56 67 GLN B CA 1
ATOM 1763 C C . GLN B 1 67 ? 0.674 7.676 2.512 1 98.56 67 GLN B C 1
ATOM 1765 O O . GLN B 1 67 ? 1.695 8.227 2.094 1 98.56 67 GLN B O 1
ATOM 1770 N N . PHE B 1 68 ? -0.134 8.289 3.363 1 98.75 68 PHE B N 1
ATOM 1771 C CA . PHE B 1 68 ? 0.131 9.617 3.904 1 98.75 68 PHE B CA 1
ATOM 1772 C C . PHE B 1 68 ? 1.467 9.648 4.637 1 98.75 68 PHE B C 1
ATOM 1774 O O . PHE B 1 68 ? 2.279 10.555 4.422 1 98.75 68 PHE B O 1
ATOM 1781 N N . GLN B 1 69 ? 1.698 8.664 5.449 1 98.06 69 GLN B N 1
ATOM 1782 C CA . GLN B 1 69 ? 2.945 8.602 6.199 1 98.06 69 GLN B CA 1
ATOM 1783 C C . GLN B 1 69 ? 4.137 8.391 5.273 1 98.06 69 GLN B C 1
ATOM 1785 O O . GLN B 1 69 ? 5.219 8.93 5.508 1 98.06 69 GLN B O 1
ATOM 1790 N N . ALA B 1 70 ? 3.914 7.672 4.254 1 97.88 70 ALA B N 1
ATOM 1791 C CA . ALA B 1 70 ? 4.992 7.309 3.34 1 97.88 70 ALA B CA 1
ATOM 1792 C C . ALA B 1 70 ? 5.469 8.516 2.543 1 97.88 70 ALA B C 1
ATOM 1794 O O . ALA B 1 70 ? 6.645 8.602 2.174 1 97.88 70 ALA B O 1
ATOM 1795 N N . ILE B 1 71 ? 4.652 9.461 2.25 1 98.31 71 ILE B N 1
ATOM 1796 C CA . ILE B 1 71 ? 4.996 10.508 1.297 1 98.31 71 ILE B CA 1
ATOM 1797 C C . ILE B 1 71 ? 5.508 11.742 2.043 1 98.31 71 ILE B C 1
ATOM 1799 O O . ILE B 1 71 ? 5.902 12.727 1.424 1 98.31 71 ILE B O 1
ATOM 1803 N N . LEU B 1 72 ? 5.449 11.727 3.301 1 98.5 72 LEU B N 1
ATOM 1804 C CA . LEU B 1 72 ? 5.941 12.852 4.09 1 98.5 72 LEU B CA 1
ATOM 1805 C C . LEU B 1 72 ? 7.453 12.984 3.957 1 98.5 72 LEU B C 1
ATOM 1807 O O . LEU B 1 72 ? 8.164 11.984 3.836 1 98.5 72 LEU B O 1
ATOM 1811 N N . PRO B 1 73 ? 7.93 14.219 4.035 1 97.56 73 PRO B N 1
ATOM 1812 C CA . PRO B 1 73 ? 9.383 14.391 4.07 1 97.56 73 PRO B CA 1
ATOM 1813 C C . PRO B 1 73 ? 10.039 13.641 5.23 1 97.56 73 PRO B C 1
ATOM 1815 O O . PRO B 1 73 ? 9.414 13.445 6.273 1 97.56 73 PRO B O 1
ATOM 1818 N N . GLN B 1 74 ? 11.234 13.391 5.199 1 97.44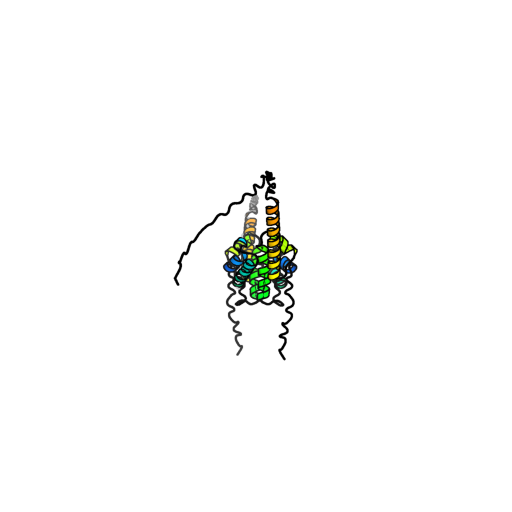 74 GLN B N 1
ATOM 1819 C CA . GLN B 1 74 ? 11.922 12.414 6.043 1 97.44 74 GLN B CA 1
ATOM 1820 C C . GLN B 1 74 ? 11.797 12.789 7.52 1 97.44 74 GLN B C 1
ATOM 1822 O O . GLN B 1 74 ? 11.359 11.969 8.336 1 97.44 74 GLN B O 1
ATOM 1827 N N . LYS B 1 75 ? 12.125 13.961 7.852 1 97.31 75 LYS B N 1
ATOM 1828 C CA . LYS B 1 75 ? 12.125 14.344 9.258 1 97.31 75 LYS B CA 1
ATOM 1829 C C . LYS B 1 75 ? 10.703 14.336 9.828 1 97.31 75 LYS B C 1
ATOM 1831 O O . LYS B 1 75 ? 10.492 13.938 10.977 1 97.31 75 LYS B O 1
ATOM 1836 N N . VAL B 1 76 ? 9.781 14.812 8.984 1 98.5 76 VAL B N 1
ATOM 1837 C CA . VAL B 1 76 ? 8.383 14.812 9.391 1 98.5 76 VAL B CA 1
ATOM 1838 C C . VAL B 1 76 ? 7.883 13.375 9.531 1 98.5 76 VAL B C 1
ATOM 1840 O O . VAL B 1 76 ? 7.203 13.039 10.508 1 98.5 76 VAL B O 1
ATOM 1843 N N . GLN B 1 77 ? 8.203 12.594 8.625 1 98.44 77 GLN B N 1
ATOM 1844 C CA . GLN B 1 77 ? 7.816 11.188 8.594 1 98.44 77 GLN B CA 1
ATOM 1845 C C . GLN B 1 77 ? 8.297 10.461 9.844 1 98.44 77 GLN B C 1
ATOM 1847 O O . GLN B 1 77 ? 7.531 9.711 10.461 1 98.44 77 GLN B O 1
ATOM 1852 N N . GLU B 1 78 ? 9.531 10.578 10.211 1 98.06 78 GLU B N 1
ATOM 1853 C CA . GLU 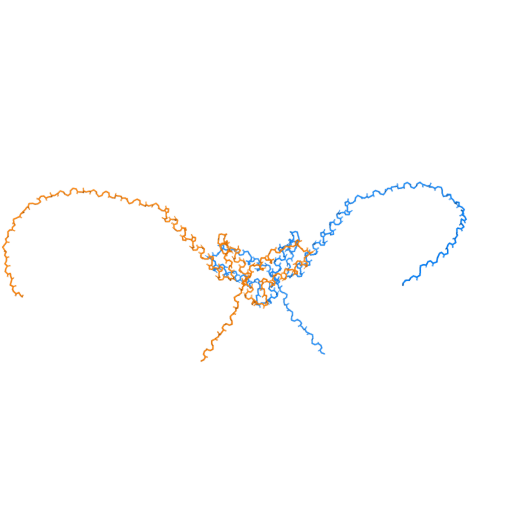B 1 78 ? 10.094 9.938 11.398 1 98.06 78 GLU B CA 1
ATOM 1854 C C . GLU B 1 78 ? 9.352 10.367 12.656 1 98.06 78 GLU B C 1
ATOM 1856 O O . GLU B 1 78 ? 9.031 9.531 13.508 1 98.06 78 GLU B O 1
ATOM 1861 N N . TYR B 1 79 ? 9.117 11.695 12.727 1 98.38 79 TYR B N 1
ATOM 1862 C CA . TYR B 1 79 ? 8.383 12.242 13.867 1 98.38 79 TYR B CA 1
ATOM 1863 C C . TYR B 1 79 ? 7.008 11.609 13.984 1 98.38 79 TYR B C 1
ATOM 1865 O O . TYR B 1 79 ? 6.598 11.211 15.078 1 98.38 79 TYR B O 1
ATOM 1873 N N . VAL B 1 80 ? 6.293 11.523 12.891 1 98.38 80 VAL B N 1
ATOM 1874 C CA . VAL B 1 80 ? 4.938 10.992 12.875 1 98.38 80 VAL B CA 1
ATOM 1875 C C . VAL B 1 80 ? 4.969 9.492 13.156 1 98.38 80 VAL B C 1
ATOM 1877 O O . VAL B 1 80 ? 4.188 8.984 13.969 1 98.38 80 VAL B O 1
ATOM 1880 N N . LYS B 1 81 ? 5.891 8.773 12.539 1 96.75 81 LYS B N 1
ATOM 1881 C CA . LYS B 1 81 ? 6.012 7.328 12.719 1 96.75 81 LYS B CA 1
ATOM 1882 C C . LYS B 1 81 ? 6.281 6.969 14.172 1 96.75 81 LYS B C 1
ATOM 1884 O O . LYS B 1 81 ? 5.734 5.992 14.688 1 96.75 81 LYS B O 1
ATOM 1889 N N . GLU B 1 82 ? 7.074 7.703 14.789 1 96.75 82 GLU B N 1
ATOM 1890 C CA . GLU B 1 82 ? 7.426 7.457 16.188 1 96.75 82 GLU B CA 1
ATOM 1891 C C . GLU B 1 82 ? 6.203 7.586 17.094 1 96.75 82 GLU B C 1
ATOM 1893 O O . GLU B 1 82 ? 6.109 6.91 18.109 1 96.75 82 GLU B O 1
ATOM 1898 N N . ARG B 1 83 ? 5.242 8.375 16.75 1 96.5 83 ARG B N 1
ATOM 1899 C CA . ARG B 1 83 ? 4.07 8.656 17.578 1 96.5 83 ARG B CA 1
ATOM 1900 C C . ARG B 1 83 ? 2.891 7.781 17.172 1 96.5 83 ARG B C 1
ATOM 1902 O O . ARG B 1 83 ? 1.853 7.777 17.828 1 96.5 83 ARG B O 1
ATOM 1909 N N . GLU B 1 84 ? 3.004 7.02 16.094 1 94.06 84 GLU B N 1
ATOM 1910 C CA . GLU B 1 84 ? 2.119 5.945 15.656 1 94.06 84 GLU B CA 1
ATOM 1911 C C . GLU B 1 84 ? 0.66 6.391 15.672 1 94.06 84 GLU B C 1
ATOM 1913 O O . GLU B 1 84 ? -0.177 5.773 16.328 1 94.06 84 GLU B O 1
ATOM 1918 N N . PRO B 1 85 ? 0.345 7.375 14.789 1 96.25 85 PRO B N 1
ATOM 1919 C CA . PRO B 1 85 ? -1.061 7.785 14.727 1 96.25 85 PRO B CA 1
ATOM 1920 C C . PRO B 1 85 ? -1.983 6.652 14.273 1 96.25 85 PRO B C 1
ATOM 1922 O O . PRO B 1 85 ? -1.596 5.828 13.445 1 96.25 85 PRO B O 1
ATOM 1925 N N . SER B 1 86 ? -3.211 6.73 14.758 1 93.38 86 SER B N 1
ATOM 1926 C CA . SER B 1 86 ? -4.18 5.695 14.422 1 93.38 86 SER B CA 1
ATOM 1927 C C . SER B 1 86 ? -5.207 6.203 13.414 1 93.38 86 SER B C 1
ATOM 1929 O O . SER B 1 86 ? -6.004 5.426 12.891 1 93.38 86 SER B O 1
ATOM 1931 N N . THR B 1 87 ? -5.277 7.453 13.117 1 95.56 87 THR B N 1
ATOM 1932 C CA . THR B 1 87 ? -6.203 8.062 12.172 1 95.56 87 THR B CA 1
ATOM 1933 C C . THR B 1 87 ? -5.488 9.086 11.289 1 95.56 87 THR B C 1
ATOM 1935 O O . THR B 1 87 ? -4.402 9.555 11.641 1 95.56 87 THR B O 1
ATOM 1938 N N . CYS B 1 88 ? -6.133 9.43 10.258 1 97.38 88 CYS B N 1
ATOM 1939 C CA . CYS B 1 88 ? -5.578 10.438 9.359 1 97.38 88 CYS B CA 1
ATOM 1940 C C . CYS B 1 88 ? -5.512 11.797 10.039 1 97.38 88 CYS B C 1
ATOM 1942 O O . CYS B 1 88 ? -4.531 12.531 9.883 1 97.38 88 CYS B O 1
ATOM 1944 N N . ASP B 1 89 ? -6.527 12.117 10.797 1 97.56 89 ASP B N 1
ATOM 1945 C CA . ASP B 1 89 ? -6.555 13.406 11.492 1 97.56 89 ASP B CA 1
ATOM 1946 C C . ASP B 1 89 ? -5.387 13.523 12.469 1 97.56 89 ASP B C 1
ATOM 1948 O O . ASP B 1 89 ? -4.75 14.578 12.547 1 97.56 89 ASP B O 1
ATOM 1952 N N . GLN B 1 90 ? -5.133 12.469 13.148 1 97.62 90 GLN B N 1
ATOM 1953 C CA . GLN B 1 90 ? -4.016 12.453 14.086 1 97.62 90 GLN B CA 1
ATOM 1954 C C . GLN B 1 90 ? -2.682 12.602 13.352 1 97.62 90 GLN B C 1
ATOM 1956 O O . GLN B 1 90 ? -1.812 13.359 13.781 1 97.62 90 GLN B O 1
ATOM 1961 N N . ALA B 1 91 ? -2.518 11.906 12.281 1 98.38 91 ALA B N 1
ATOM 1962 C CA . ALA B 1 91 ? -1.283 11.961 11.5 1 98.38 91 ALA B CA 1
ATOM 1963 C C . ALA B 1 91 ? -1.042 13.367 10.953 1 98.38 91 ALA B C 1
ATOM 1965 O O . ALA B 1 91 ? 0.081 13.875 11.008 1 98.38 91 ALA B O 1
ATOM 1966 N N . VAL B 1 92 ? -2.08 14 10.492 1 98.75 92 VAL B N 1
ATOM 1967 C CA . VAL B 1 92 ? -1.992 15.359 9.969 1 98.75 92 VAL B CA 1
ATOM 1968 C C . VAL B 1 92 ? -1.59 16.312 11.086 1 98.75 92 VAL B C 1
ATOM 1970 O O . VAL B 1 92 ? -0.695 17.156 10.906 1 98.75 92 VAL B O 1
ATOM 1973 N N . SER B 1 93 ? -2.234 16.156 12.195 1 98.69 93 SER B N 1
ATOM 1974 C CA . SER B 1 93 ? -1.95 17.031 13.328 1 98.69 93 SER B CA 1
ATOM 1975 C C . SER B 1 93 ? -0.496 16.906 13.766 1 98.69 93 SER B C 1
ATOM 1977 O O . SER B 1 93 ? 0.16 17.922 14.047 1 98.69 93 SER B O 1
ATOM 1979 N N . LEU B 1 94 ? -0.051 15.688 13.828 1 98.62 94 LEU B N 1
ATOM 1980 C CA . LEU B 1 94 ? 1.333 15.445 14.227 1 98.62 94 LEU B CA 1
ATOM 1981 C C . LEU B 1 94 ? 2.299 16.047 13.211 1 98.62 94 LEU B C 1
ATOM 1983 O O . LEU B 1 94 ? 3.301 16.656 13.586 1 98.62 94 LEU B O 1
ATOM 1987 N N . ALA B 1 95 ? 2.045 15.883 11.945 1 98.81 95 ALA B N 1
ATOM 1988 C CA . ALA B 1 95 ? 2.891 16.453 10.898 1 98.81 95 ALA B CA 1
ATOM 1989 C C . ALA B 1 95 ? 2.934 17.984 11 1 98.81 95 ALA B C 1
ATOM 1991 O O . ALA B 1 95 ? 4.008 18.578 10.938 1 98.81 95 ALA B O 1
ATOM 1992 N N . GLU B 1 96 ? 1.812 18.562 11.172 1 98.38 96 GLU B N 1
ATOM 1993 C CA . GLU B 1 96 ? 1.726 20.016 11.258 1 98.38 96 GLU B CA 1
ATOM 1994 C C . GLU B 1 96 ? 2.432 20.531 12.508 1 98.38 96 GLU B C 1
ATOM 1996 O O . GLU B 1 96 ? 3.072 21.594 12.477 1 98.38 96 GLU B O 1
ATOM 2001 N N . GLU B 1 97 ? 2.254 19.828 13.586 1 98 97 GLU B N 1
ATOM 2002 C CA . GLU B 1 97 ? 2.959 20.172 14.812 1 98 97 GLU B CA 1
ATOM 2003 C C . GLU B 1 97 ? 4.469 20.234 14.586 1 98 97 GLU B C 1
ATOM 2005 O O . GLU B 1 97 ? 5.125 21.203 15 1 98 97 GLU B O 1
ATOM 2010 N N . PHE B 1 98 ? 5.012 19.25 13.984 1 98 98 PHE B N 1
ATOM 2011 C CA . PHE B 1 98 ? 6.441 19.188 13.719 1 98 98 PHE B CA 1
ATOM 2012 C C . PHE B 1 98 ? 6.863 20.344 12.805 1 98 98 PHE B C 1
ATOM 2014 O O . PHE B 1 98 ? 7.875 21 13.055 1 98 98 PHE B O 1
ATOM 2021 N N . ILE B 1 99 ? 6.117 20.531 11.75 1 97 99 ILE B N 1
ATOM 2022 C CA . ILE B 1 99 ? 6.449 21.547 10.758 1 97 99 ILE B CA 1
ATOM 2023 C C . ILE B 1 99 ? 6.453 22.922 11.414 1 97 99 ILE B C 1
ATOM 2025 O O . ILE B 1 99 ? 7.363 23.734 11.18 1 97 99 ILE B O 1
ATOM 2029 N N . LYS B 1 100 ? 5.461 23.172 12.25 1 96.25 100 LYS B N 1
ATOM 2030 C CA . LYS B 1 100 ? 5.391 24.453 12.969 1 96.25 100 LYS B CA 1
ATOM 2031 C C . LYS B 1 100 ? 6.578 24.625 13.906 1 96.25 100 LYS B C 1
ATOM 2033 O O . LYS B 1 100 ? 7.125 25.719 14.023 1 96.25 100 LYS B O 1
ATOM 2038 N N . SER B 1 101 ? 6.914 23.547 14.523 1 96.31 101 SER B N 1
ATOM 2039 C CA . SER B 1 101 ? 8.055 23.594 15.438 1 96.31 101 SER B CA 1
ATOM 2040 C C . SER B 1 101 ? 9.344 23.906 14.688 1 96.31 101 SER B C 1
ATOM 2042 O O . SER B 1 101 ? 10.188 24.656 15.18 1 96.31 101 SER B O 1
ATOM 2044 N N . GLN B 1 102 ? 9.562 23.344 13.578 1 94.19 102 GLN B N 1
ATOM 2045 C CA . GLN B 1 102 ? 10.75 23.578 12.766 1 94.19 102 GLN B CA 1
ATOM 2046 C C . GLN B 1 102 ? 10.797 25.031 12.281 1 94.19 102 GLN B C 1
ATOM 2048 O O . GLN B 1 102 ? 11.867 25.641 12.242 1 94.19 102 GLN B O 1
ATOM 2053 N N . GLN B 1 103 ? 9.672 25.531 11.914 1 91.81 103 GLN B N 1
ATOM 2054 C CA . GLN B 1 103 ? 9.602 26.922 11.445 1 91.81 103 GLN B CA 1
ATOM 2055 C C . GLN B 1 103 ? 9.953 27.891 12.562 1 91.81 103 GLN B C 1
ATOM 2057 O O . GLN B 1 103 ? 10.617 28.906 12.328 1 91.81 103 GLN B O 1
ATOM 2062 N N . ARG B 1 104 ? 9.43 27.562 13.695 1 91.81 104 ARG B N 1
ATOM 2063 C CA . ARG B 1 104 ? 9.742 28.406 14.844 1 91.81 104 ARG B CA 1
ATOM 2064 C C . ARG B 1 104 ? 11.234 28.375 15.156 1 91.81 104 ARG B C 1
ATOM 2066 O O . ARG B 1 104 ? 11.828 29.406 15.477 1 91.81 104 ARG B O 1
ATOM 2073 N N . GLU B 1 105 ? 11.797 27.219 15.078 1 89.94 105 GLU B N 1
ATOM 2074 C CA . GLU B 1 105 ? 13.227 27.078 15.344 1 89.94 105 GLU B CA 1
ATOM 2075 C C . GLU B 1 105 ? 14.055 27.812 14.289 1 89.94 105 GLU B C 1
ATOM 2077 O O . GLU B 1 105 ? 15.062 28.438 14.609 1 89.94 105 GLU B O 1
ATOM 2082 N N . GLU B 1 106 ? 13.633 27.734 13.094 1 88.31 106 GLU B N 1
ATOM 2083 C CA . GLU B 1 106 ? 14.336 28.406 12.008 1 88.31 106 GLU B CA 1
ATOM 2084 C C . GLU B 1 106 ? 14.242 29.922 12.156 1 88.31 106 GLU B C 1
ATOM 2086 O O . GLU B 1 106 ? 15.219 30.625 11.906 1 88.31 106 GLU B O 1
ATOM 2091 N N . LYS B 1 107 ? 13.188 30.469 12.57 1 89.25 107 LYS B N 1
ATOM 2092 C CA . LYS B 1 107 ? 13.008 31.891 12.789 1 89.25 107 LYS B CA 1
ATOM 2093 C C . LYS B 1 107 ? 13.844 32.375 13.969 1 89.25 107 LYS B C 1
ATOM 2095 O O . LYS B 1 107 ? 14.438 33.469 13.914 1 89.25 107 LYS B O 1
ATOM 2100 N N . ARG B 1 108 ? 13.836 31.562 14.961 1 88.19 108 ARG B N 1
ATOM 2101 C CA . ARG B 1 108 ? 14.641 31.906 16.125 1 88.19 108 ARG B CA 1
ATOM 2102 C C . ARG B 1 108 ? 16.125 31.953 15.773 1 88.19 108 ARG B C 1
ATOM 2104 O O . ARG B 1 108 ? 16.844 32.844 16.203 1 88.19 108 ARG B O 1
ATOM 2111 N N . ALA B 1 109 ? 16.484 30.953 14.984 1 87.75 109 ALA B N 1
ATOM 2112 C CA . ALA B 1 109 ? 17.875 30.906 14.547 1 87.75 109 ALA B CA 1
ATOM 2113 C C . ALA B 1 109 ? 18.203 32.094 13.641 1 87.75 109 ALA B C 1
ATOM 2115 O O . ALA B 1 109 ? 19.297 32.656 13.742 1 87.75 109 ALA B O 1
ATOM 2116 N N . ALA B 1 110 ? 17.438 32.5 12.859 1 87 110 ALA B N 1
ATOM 2117 C CA . ALA B 1 110 ? 17.625 33.625 11.953 1 87 110 ALA B CA 1
ATOM 2118 C C . ALA B 1 110 ? 17.703 34.938 12.727 1 87 110 ALA B C 1
ATOM 2120 O O . ALA B 1 110 ? 18.5 35.812 12.406 1 87 110 ALA B O 1
ATOM 2121 N N . ASP B 1 111 ? 16.906 35.125 13.695 1 88.56 111 ASP B N 1
ATOM 2122 C CA . ASP B 1 111 ? 16.891 36.312 14.539 1 88.56 111 ASP B CA 1
ATOM 2123 C C . ASP B 1 111 ? 18.156 36.406 15.391 1 88.56 111 ASP B C 1
ATOM 2125 O O . ASP B 1 111 ? 18.672 37.5 15.641 1 88.56 111 ASP B O 1
ATOM 2129 N N . ALA B 1 112 ? 18.562 35.219 15.688 1 87.88 112 ALA B N 1
ATOM 2130 C CA . ALA B 1 112 ? 19.75 35.188 16.516 1 87.88 112 ALA B CA 1
ATOM 2131 C C . ALA B 1 112 ? 21 35.5 15.703 1 87.88 112 ALA B C 1
ATOM 2133 O O . ALA B 1 112 ? 22 35.969 16.25 1 87.88 112 ALA B O 1
ATOM 2134 N N . SER B 1 113 ? 21 35.156 14.453 1 81.38 113 SER B N 1
ATOM 2135 C CA . SER B 1 113 ? 22.156 35.375 13.594 1 81.38 113 SER B CA 1
ATOM 2136 C C . SER B 1 113 ? 22.203 36.812 13.078 1 81.38 113 SER B C 1
ATOM 2138 O O . SER B 1 113 ? 23.188 37.219 12.461 1 81.38 113 SER B O 1
ATOM 2140 N N . LYS B 1 114 ? 21.156 37.594 13.133 1 75.69 114 LYS B N 1
ATOM 2141 C CA . LYS B 1 114 ? 21.188 38.969 12.727 1 75.69 114 LYS B CA 1
ATOM 2142 C C . LYS B 1 114 ? 22.172 39.781 13.562 1 75.69 114 LYS B C 1
ATOM 2144 O O . LYS B 1 114 ? 22.234 39.625 14.781 1 75.69 114 LYS B O 1
ATOM 2149 N N . PRO B 1 115 ? 23.203 40.344 12.898 1 70.88 115 PRO B N 1
ATOM 2150 C CA . PRO B 1 115 ? 24.203 41.156 13.625 1 70.88 115 PRO B CA 1
ATOM 2151 C C . PRO B 1 115 ? 23.578 42.156 14.586 1 70.88 115 PRO B C 1
ATOM 2153 O O . PRO B 1 115 ? 22.547 42.75 14.273 1 70.88 115 PRO B O 1
ATOM 2156 N N . LYS B 1 116 ? 23.781 41.969 15.828 1 63.09 116 LYS B N 1
ATOM 2157 C CA . LYS B 1 116 ? 23.375 42.969 16.812 1 63.09 116 LYS B CA 1
ATOM 2158 C C . LYS B 1 116 ? 23.797 44.375 16.391 1 63.09 116 LYS B C 1
ATOM 2160 O O . LYS B 1 116 ? 24.938 44.594 15.992 1 63.09 116 LYS B O 1
ATOM 2165 N N . ARG B 1 117 ? 23.047 45.031 15.719 1 59.81 117 ARG B N 1
ATOM 2166 C CA . ARG B 1 117 ? 23.453 46.406 15.469 1 59.81 117 ARG B CA 1
ATOM 2167 C C . ARG B 1 117 ? 24.125 47 16.703 1 59.81 117 ARG B C 1
ATOM 2169 O O . ARG B 1 117 ? 23.562 47 17.797 1 59.81 117 ARG B O 1
ATOM 2176 N N . THR B 1 118 ? 25.406 47.062 16.734 1 59.31 118 THR B N 1
ATOM 2177 C CA . THR B 1 118 ? 26.094 47.844 17.75 1 59.31 118 THR B CA 1
ATOM 2178 C C . THR B 1 118 ? 25.406 49.188 17.953 1 59.31 118 THR B C 1
ATOM 2180 O O . THR B 1 118 ? 25.078 49.875 16.984 1 59.31 118 THR B O 1
ATOM 2183 N N . PRO B 1 119 ? 24.75 49.406 18.969 1 59.34 119 PRO B N 1
ATOM 2184 C CA . PRO B 1 119 ? 24.25 50.781 19.172 1 59.34 119 PRO B CA 1
ATOM 2185 C C . PRO B 1 119 ? 25.281 51.844 18.797 1 59.34 119 PRO B C 1
ATOM 2187 O O . PRO B 1 119 ? 26.453 51.719 19.141 1 59.34 119 PRO B O 1
ATOM 2190 N N . SER B 1 120 ? 25.344 52.312 17.594 1 54 120 SER B N 1
ATOM 2191 C CA . SER B 1 120 ? 26.203 53.469 17.328 1 54 120 SER B CA 1
ATOM 2192 C C . SER B 1 120 ? 26.203 54.438 18.484 1 54 120 SER B C 1
ATOM 2194 O O . SER B 1 120 ? 25.141 54.844 18.984 1 54 120 SER B O 1
ATOM 2196 N N . HIS B 1 121 ? 27.109 54.406 19.453 1 53.72 121 HIS B N 1
ATOM 2197 C CA . HIS B 1 121 ? 27.391 55.469 20.422 1 53.72 121 HIS B CA 1
ATOM 2198 C C . HIS B 1 121 ? 27.359 56.844 19.766 1 53.72 121 HIS B C 1
ATOM 2200 O O . HIS B 1 121 ? 28.172 57.125 18.906 1 53.72 121 HIS B O 1
ATOM 2206 N N . THR B 1 122 ? 26.266 57.344 19.312 1 50.66 122 THR B N 1
ATOM 2207 C CA . THR B 1 122 ? 26.25 58.781 18.984 1 50.66 122 THR B CA 1
ATOM 2208 C C . THR B 1 122 ? 26.969 59.594 20.062 1 50.66 122 THR B C 1
ATOM 2210 O O . THR B 1 122 ? 26.609 59.531 21.234 1 50.66 122 THR B O 1
ATOM 2213 N N . LYS B 1 123 ? 28.297 59.75 19.969 1 48.84 123 LYS B N 1
ATOM 2214 C CA . LYS B 1 123 ? 29.047 60.75 20.734 1 48.84 123 LYS B CA 1
ATOM 2215 C C . LYS B 1 123 ? 28.281 62.062 20.812 1 48.84 123 LYS B C 1
ATOM 2217 O O . LYS B 1 123 ? 27.984 62.688 19.797 1 48.84 123 LYS B O 1
ATOM 2222 N N . ARG B 1 124 ? 27.375 62.125 21.766 1 48.41 124 ARG B N 1
ATOM 2223 C CA . ARG B 1 124 ? 26.906 63.438 22.109 1 48.41 124 ARG B CA 1
ATOM 2224 C C . ARG B 1 124 ? 28.062 64.438 22.25 1 48.41 124 ARG B C 1
ATOM 2226 O O . ARG B 1 124 ? 28.953 64.25 23.078 1 48.41 124 ARG B O 1
ATOM 2233 N N . THR B 1 125 ? 28.641 65 21.188 1 45.94 125 THR B N 1
ATOM 2234 C CA . THR B 1 125 ? 29.453 66.188 21.328 1 45.94 125 THR B CA 1
ATOM 2235 C C . THR B 1 125 ? 28.797 67.188 22.266 1 45.94 125 THR B C 1
ATOM 2237 O O . THR B 1 125 ? 27.625 67.562 22.094 1 45.94 125 THR B O 1
ATOM 2240 N N . SER B 1 126 ? 29.094 67.062 23.578 1 42.41 126 SER B N 1
ATOM 2241 C CA . SER B 1 126 ? 28.844 68.062 24.625 1 42.41 126 SER B CA 1
ATOM 2242 C C . SER B 1 126 ? 29.188 69.438 24.141 1 42.41 126 SER B C 1
ATOM 2244 O O . SER B 1 126 ? 30.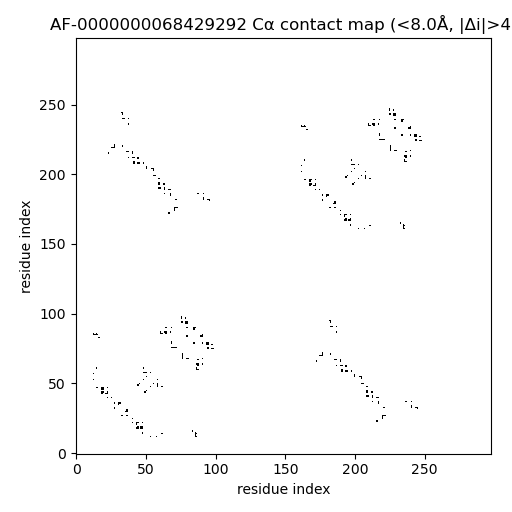344 69.75 23.812 1 42.41 126 SER B O 1
ATOM 2246 N N . GLY B 1 127 ? 28.375 70 23.234 1 37.81 127 GLY B N 1
ATOM 2247 C CA . GLY B 1 127 ? 28.5 71.438 23 1 37.81 127 GLY B CA 1
ATOM 2248 C C . GLY B 1 127 ? 28.641 72.188 24.281 1 37.81 127 GLY B C 1
ATOM 2249 O O . GLY B 1 127 ? 27.953 71.938 25.266 1 37.81 127 GLY B O 1
ATOM 2250 N N . CYS B 1 128 ? 29.891 72.625 24.656 1 44.06 128 CYS B N 1
ATOM 2251 C CA . CYS B 1 128 ? 30.203 73.625 25.656 1 44.06 128 CYS B CA 1
ATOM 2252 C C . CYS B 1 128 ? 29.203 74.75 25.578 1 44.06 128 CYS B C 1
ATOM 2254 O O . CYS B 1 128 ? 29.125 75.438 24.547 1 44.06 128 CYS B O 1
ATOM 2256 N N . ARG B 1 129 ? 28.016 74.5 26.109 1 33.38 129 ARG B N 1
ATOM 2257 C CA . ARG B 1 129 ? 27.125 75.625 26.328 1 33.38 129 ARG B CA 1
ATOM 2258 C C . ARG B 1 129 ? 27.844 76.75 27.062 1 33.38 129 ARG B C 1
ATOM 2260 O O . ARG B 1 129 ? 28.391 76.562 28.141 1 33.38 129 ARG B O 1
ATOM 2267 N N . ASN B 1 130 ? 28.5 77.688 26.328 1 33.53 130 ASN B N 1
ATOM 2268 C CA . ASN B 1 130 ? 28.953 78.938 26.828 1 33.53 130 ASN B CA 1
ATOM 2269 C C . ASN B 1 130 ? 27.938 79.625 27.75 1 33.53 130 ASN B C 1
ATOM 2271 O O . ASN B 1 130 ? 26.766 79.75 27.391 1 33.53 130 ASN B O 1
ATOM 2275 N N . ILE B 1 131 ? 28 79.25 29.031 1 36.78 131 ILE B N 1
ATOM 2276 C CA . ILE B 1 131 ? 27.375 79.938 30.172 1 36.78 131 ILE B CA 1
ATOM 2277 C C . ILE B 1 131 ? 27.391 81.438 29.953 1 36.78 131 ILE B C 1
ATOM 2279 O O . ILE B 1 131 ? 28.453 82.062 29.969 1 36.78 131 ILE B O 1
ATOM 2283 N N . ALA B 1 132 ? 26.656 81.875 28.953 1 29.86 132 ALA B N 1
ATOM 2284 C CA . ALA B 1 132 ? 26.516 83.312 28.984 1 29.86 132 ALA B CA 1
ATOM 2285 C C . ALA B 1 132 ? 26.125 83.812 30.375 1 29.86 132 ALA B C 1
ATOM 2287 O O . ALA B 1 132 ? 25.312 83.188 31.047 1 29.86 132 ALA B O 1
ATOM 2288 N N . LYS B 1 133 ? 27.047 84.375 31.016 1 30.42 133 LYS B N 1
ATOM 2289 C CA . LYS B 1 133 ? 27.016 85.188 32.219 1 30.42 133 LYS B CA 1
ATOM 2290 C C . LYS B 1 133 ? 25.812 86.125 32.219 1 30.42 133 LYS B C 1
ATOM 2292 O O . LYS B 1 133 ? 25.938 87.312 31.984 1 30.42 133 LYS B O 1
ATOM 2297 N N . GLU B 1 134 ? 24.688 85.625 31.719 1 29.58 134 GLU B N 1
ATOM 2298 C CA . GLU B 1 134 ? 23.812 86.75 31.859 1 29.58 134 GLU B CA 1
ATOM 2299 C C . GLU B 1 134 ? 23.75 87.25 33.312 1 29.58 134 GLU B C 1
ATOM 2301 O O . GLU B 1 134 ? 23.781 86.438 34.219 1 29.58 134 GLU B O 1
ATOM 2306 N N . GLU B 1 135 ? 24.078 88.562 33.438 1 27.64 135 GLU B N 1
ATOM 2307 C CA . GLU B 1 135 ? 23.984 89.625 34.438 1 27.64 135 GLU B CA 1
ATOM 2308 C C . GLU B 1 135 ? 22.641 89.562 35.188 1 27.64 135 GLU B C 1
ATOM 2310 O O . GLU B 1 135 ? 21.609 89.25 34.594 1 27.64 135 GLU B O 1
ATOM 2315 N N . ASP B 1 136 ? 22.797 89.438 36.469 1 30.81 136 ASP B N 1
ATOM 2316 C CA . ASP B 1 136 ? 21.984 89.5 37.688 1 30.81 136 ASP B CA 1
ATOM 2317 C C . ASP B 1 136 ? 20.984 90.688 37.594 1 30.81 136 ASP B C 1
ATOM 2319 O O . ASP B 1 136 ? 20.453 91.125 38.625 1 30.81 136 ASP B O 1
ATOM 2323 N N . GLY B 1 137 ? 20.531 91 36.438 1 23.11 137 GLY B N 1
ATOM 2324 C CA . GLY B 1 137 ? 19.875 92.25 36.75 1 23.11 137 GLY B CA 1
ATOM 2325 C C . GLY B 1 137 ? 18.906 92.125 37.938 1 23.11 137 GLY B C 1
ATOM 2326 O O . GLY B 1 137 ? 18.516 91 38.312 1 23.11 137 GLY B O 1
ATOM 2327 N N . VAL B 1 138 ? 18.312 93.312 38.375 1 26.38 138 VAL B N 1
ATOM 2328 C CA . VAL B 1 138 ? 17.875 94.188 39.438 1 26.38 138 VAL B CA 1
ATOM 2329 C C . VAL B 1 138 ? 16.5 93.75 39.969 1 26.38 138 VAL B C 1
ATOM 2331 O O . VAL B 1 138 ? 16.281 93.688 41.156 1 26.38 138 VAL B O 1
ATOM 2334 N N . LEU B 1 139 ? 15.406 93.75 39.125 1 24.66 139 LEU B N 1
ATOM 2335 C CA . LEU B 1 139 ? 14.469 94.688 39.688 1 24.66 139 LEU B CA 1
ATOM 2336 C C . LEU B 1 139 ? 13.625 94.062 40.781 1 24.66 139 LEU B C 1
ATOM 2338 O O . LEU B 1 139 ? 13.219 92.938 40.688 1 24.66 139 LEU B O 1
ATOM 2342 N N . GLN B 1 140 ? 13.703 94.625 42 1 23.98 140 GLN B N 1
ATOM 2343 C CA . GLN B 1 140 ? 13.133 94.625 43.344 1 23.98 140 GLN B CA 1
ATOM 2344 C C . GLN B 1 140 ? 11.609 94.625 43.281 1 23.98 140 GLN B C 1
ATOM 2346 O O . GLN B 1 140 ? 10.945 94.312 44.281 1 23.98 140 GLN B O 1
ATOM 2351 N N . GLY B 1 141 ? 10.977 95.312 42.219 1 20.48 141 GLY B N 1
ATOM 2352 C CA . GLY B 1 141 ? 9.945 96.125 42.812 1 20.48 141 GLY B CA 1
ATOM 2353 C C . GLY B 1 141 ? 8.852 95.312 43.5 1 20.48 141 GLY B C 1
ATOM 2354 O O . GLY B 1 141 ? 8.727 94.125 43.281 1 20.48 141 GLY B O 1
ATOM 2355 N N . GLU B 1 142 ? 7.762 96.062 43.781 1 26.31 142 GLU B N 1
ATOM 2356 C CA . GLU B 1 142 ? 6.824 96.375 44.844 1 26.31 142 GLU B CA 1
ATOM 2357 C C . GLU B 1 142 ? 5.609 95.5 44.844 1 26.31 142 GLU B C 1
ATOM 2359 O O . GLU B 1 142 ? 5.164 95 45.875 1 26.31 142 GLU B O 1
ATOM 2364 N N . ASN B 1 143 ? 4.734 95.5 43.688 1 22.72 143 ASN B N 1
ATOM 2365 C CA . ASN B 1 143 ? 3.418 96 44.094 1 22.72 143 ASN B CA 1
ATOM 2366 C C . ASN B 1 143 ? 2.564 94.875 44.719 1 22.72 143 ASN B C 1
ATOM 2368 O O . ASN B 1 143 ? 2.85 93.688 44.562 1 22.72 143 ASN B O 1
ATOM 2372 N N . VAL B 1 144 ? 1.181 95 44.438 1 25.05 144 VAL B N 1
ATOM 2373 C CA . VAL B 1 144 ? -0.072 95.375 45.094 1 25.05 144 VAL B CA 1
ATOM 2374 C C . VAL B 1 144 ? -0.875 94.125 45.406 1 25.05 144 VAL B C 1
ATOM 2376 O O . VAL B 1 144 ? -0.677 93.062 44.781 1 25.05 144 VAL B O 1
ATOM 2379 N N . LEU B 1 145 ? -1.839 94.375 46.125 1 26.31 145 LEU B N 1
ATOM 2380 C CA . LEU B 1 145 ? -2.783 94.062 47.188 1 26.31 145 LEU B CA 1
ATOM 2381 C C . LEU B 1 145 ? -3.943 93.188 46.656 1 26.31 145 LEU B C 1
ATOM 2383 O O . LEU B 1 145 ? -4.863 92.875 47.438 1 26.31 145 LEU B O 1
ATOM 2387 N N . CYS B 1 146 ? -3.885 92.812 45.344 1 27.02 146 CYS B N 1
ATOM 2388 C CA . CYS B 1 146 ? -5.328 92.688 45.125 1 27.02 146 CYS B CA 1
ATOM 2389 C C . CYS B 1 146 ? -5.965 91.688 46.062 1 27.02 146 CYS B C 1
ATOM 2391 O O . CYS B 1 146 ? -5.426 90.625 46.281 1 27.02 146 CYS B O 1
ATOM 2393 N N . PRO B 1 147 ? -7.293 92 46.25 1 28.11 147 PRO B N 1
ATOM 2394 C CA . PRO B 1 147 ? -8.328 91.812 47.25 1 28.11 147 PRO B CA 1
ATOM 2395 C C . PRO B 1 147 ? -8.828 90.375 47.281 1 28.11 147 PRO B C 1
ATOM 2397 O O . PRO B 1 147 ? -8.609 89.625 46.312 1 28.11 147 PRO B O 1
ATOM 2400 N N . HIS B 1 148 ? -9.773 90.25 48.125 1 24.94 148 HIS B N 1
ATOM 2401 C CA . HIS B 1 148 ? -10.508 89.312 48.969 1 24.94 148 HIS B CA 1
ATOM 2402 C C . HIS B 1 148 ? -11.57 88.562 48.188 1 24.94 148 HIS B C 1
ATOM 2404 O O . HIS B 1 148 ? -12.57 89.188 47.75 1 24.94 148 HIS B O 1
ATOM 2410 N N . ARG B 1 149 ? -11.258 88.062 46.906 1 22.81 149 ARG B N 1
ATOM 2411 C CA . ARG B 1 149 ? -12.484 87.438 46.5 1 22.81 149 ARG B CA 1
ATOM 2412 C C . ARG B 1 149 ? -12.812 86.25 47.406 1 22.81 149 ARG B C 1
ATOM 2414 O O . ARG B 1 149 ? -11.93 85.5 47.781 1 22.81 149 ARG B O 1
#

Foldseek 3Di:
DPPPPPPPPLPQQQQDPVLVCCLVVDDPVVDPDDVRSVVVSVVSLCVRQVVVRDDPVSSVFSVVVVVVLVPDPDVLSVQLVVVPDRGPVSSVVSSVVVVVVVVVVVVVVVVVPPPPPPPPPPPPPPPDPPPDDDDDDDDDDDDDDDDDD/DPPPPPPPPLPQQQQDPVLVCCLVVDDPVVDPDDVRSVVVSVVSLCVRLVVVRDDPVSSVFSVVVVVVLVPDPDVLSVQLVVVPDRGPVSSVVSSVVVVVVVVVVVVVVVVVPPPPPPPPPPPPPPPPPPPPPPDPDDDDDDDDDDDDD

pLDDT: mean 76.67, std 28.23, range [20.48, 98.81]